Protein AF-A0A447S2R3-F1 (afdb_monomer)

Mean predicted aligned error: 10.61 Å

Nearest PDB structures (foldseek):
  3ezw-assembly1_E  TM=9.012E-01  e=3.243E-14  Escherichia coli K-12
  6ude-assembly1_A  TM=8.646E-01  e=3.436E-14  Elizabethkingia anophelis NUHP1
  6ude-assembly1_D  TM=8.811E-01  e=9.196E-14  Elizabethkingia anophelis NUHP1
  6ude-assembly1_C  TM=8.726E-01  e=7.730E-14  Elizabethkingia anophelis NUHP1
  3ezw-assembly2_C  TM=8.053E-01  e=5.461E-14  Escherichia coli K-12

InterPro domains:
  IPR018483 Carbohydrate kinase, FGGY, conserved site [PS00445] (52-72)
  IPR018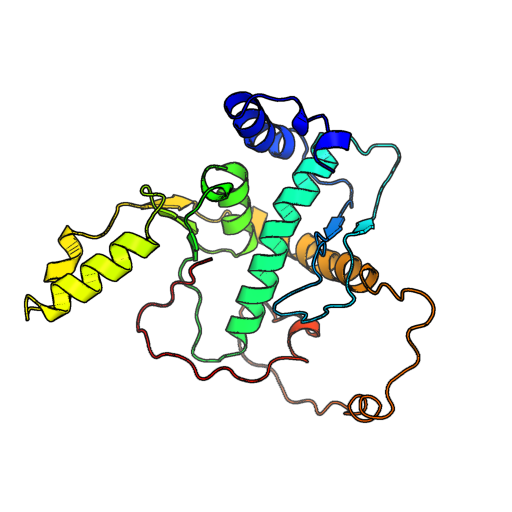485 Carbohydrate kinase FGGY, C-terminal [PF02782] (22-139)
  IPR043129 ATPase, nucleotide binding domain [SSF53067] (15-185)

Sequence (239 aa):
MADSTGLSELSAAELAHELNTLPASVDSTLGVYFVPALTGLGAPWWDDSARGVICGLSRGVKRAHLIRAALESITYQIADVVVAMRQHEEFTLTALMVDGGPTNNDWLMQYQADLLGCPVMRSDVPELSAIGAALLARKALHPGSTADLQAFLTEHSTFQPDMARHQRLQTRWQEWRHAVDRTLWKTGTRQPDRQTARRHAFTYHRRNPAHNDIAIPEYIRGNFRPVKACPLRGSFVRI

pLDDT: mean 80.1, std 22.39, range [26.2, 98.44]

Radius of gyration: 20.56 Å; Cα contacts (8 Å, |Δi|>4): 279; chains: 1; bounding box: 59×53×55 Å

Organism: Klebsiella pneumoniae (NCBI:txid573)

Foldseek 3Di:
DCVVLVLVVDDPVVNLVCLQVLLVVDPALQLWAWQCCCQHDDPPPPGRQFHIDIDNDDPPGDSSSVSNNVLVNVLLSVLLRLLLVVVPVPADAQEAEEAADVVSRPNSLLSSQQQNVHKYWYFPDRPVVVLVVVLVVCCVVDVDDVVVCVVSDTHTDIHHHDPVSNVVVVVVSVSNVVVRVVRNDDDPDDDDDPPPPPPPDDDDDDDDDDDPDDPSPPVSPPGDDDDPDDDDPDNYHYD

Solvent-accessible surface area (backbone atoms only — not comparable to full-atom values): 14470 Å² total; per-residue (Å²): 106,52,66,84,59,58,50,68,80,47,55,74,69,54,39,55,49,47,69,39,46,37,42,69,73,44,99,59,39,77,69,32,42,34,43,83,18,79,84,19,38,55,78,71,72,67,31,74,57,26,35,56,41,78,46,51,84,53,95,85,65,50,62,42,27,55,55,28,17,48,55,51,36,55,41,45,48,51,48,48,38,55,53,51,52,50,71,40,91,90,50,58,82,65,33,39,38,34,50,43,81,74,59,76,29,63,52,58,44,41,50,40,6,14,58,71,63,30,38,26,33,35,45,78,52,67,61,55,70,60,50,52,54,50,52,54,52,46,50,71,76,48,87,72,64,77,72,74,50,58,87,73,58,79,62,61,53,73,32,73,40,45,66,74,54,17,63,60,40,50,60,56,53,58,52,46,51,62,51,55,70,65,17,72,49,83,71,86,84,74,82,78,68,89,81,70,88,79,78,89,83,84,84,89,85,90,83,87,88,88,76,98,62,85,78,74,58,78,80,63,76,76,70,81,76,87,72,85,80,77,94,64,96,64,51,61,49,76,100

Structure (mmCIF, N/CA/C/O backbone):
data_AF-A0A447S2R3-F1
#
_entry.id   AF-A0A447S2R3-F1
#
loop_
_atom_site.group_PDB
_atom_site.id
_atom_site.type_symbol
_atom_site.label_atom_id
_atom_site.label_alt_id
_atom_site.label_comp_id
_atom_site.label_asym_id
_atom_site.label_entity_id
_atom_site.label_seq_id
_atom_site.pdbx_PDB_ins_code
_atom_site.Cartn_x
_atom_site.Cartn_y
_atom_site.Cartn_z
_atom_site.occupancy
_atom_site.B_iso_or_equiv
_atom_site.auth_seq_id
_atom_site.auth_comp_id
_atom_site.auth_asym_id
_atom_site.auth_atom_id
_atom_site.pdbx_PDB_model_num
ATOM 1 N N . MET A 1 1 ? -11.274 13.228 4.938 1.00 59.69 1 MET A N 1
ATOM 2 C CA . MET A 1 1 ? -10.418 12.457 5.872 1.00 59.69 1 MET A CA 1
ATOM 3 C C . MET A 1 1 ? -9.152 13.228 6.200 1.00 59.69 1 MET A C 1
ATOM 5 O O . MET A 1 1 ? -8.937 13.446 7.380 1.00 59.69 1 MET A O 1
ATOM 9 N N . ALA A 1 2 ? -8.382 13.684 5.201 1.00 67.25 2 ALA A N 1
ATOM 10 C CA . ALA A 1 2 ? -7.194 14.521 5.412 1.00 67.25 2 ALA A CA 1
ATOM 11 C C . ALA A 1 2 ? -7.470 15.728 6.336 1.00 67.25 2 ALA A C 1
ATOM 13 O O . ALA A 1 2 ? -6.802 15.865 7.362 1.00 67.25 2 ALA A O 1
ATOM 14 N N . ASP A 1 3 ? -8.534 16.488 6.061 1.00 73.00 3 ASP A N 1
ATOM 15 C CA . ASP A 1 3 ? -8.947 17.636 6.886 1.00 73.00 3 ASP A CA 1
ATOM 16 C C . ASP A 1 3 ? -9.304 17.229 8.320 1.00 73.00 3 ASP A C 1
ATOM 18 O O . ASP A 1 3 ? -8.845 17.817 9.290 1.00 73.00 3 ASP A O 1
ATOM 22 N N . SER A 1 4 ? -10.058 16.138 8.480 1.00 73.44 4 SER A N 1
ATOM 23 C CA . SER A 1 4 ? -10.462 15.614 9.794 1.00 73.44 4 SER A CA 1
ATOM 24 C C . SER A 1 4 ? -9.288 15.092 10.630 1.00 73.44 4 SER A C 1
ATOM 26 O O . SER A 1 4 ? -9.420 14.925 11.840 1.00 73.44 4 SER A O 1
ATOM 28 N N . THR A 1 5 ? -8.154 14.798 9.992 1.00 75.75 5 THR A N 1
ATOM 29 C CA . THR A 1 5 ? -6.908 14.397 10.657 1.00 75.75 5 THR A CA 1
ATOM 30 C C . THR A 1 5 ? -5.941 15.562 10.889 1.00 75.75 5 THR A C 1
ATOM 32 O O . THR A 1 5 ? -4.912 15.350 11.530 1.00 75.75 5 THR A O 1
ATOM 35 N N . GLY A 1 6 ? -6.257 16.765 10.391 1.00 79.31 6 GLY A N 1
ATOM 36 C CA . GLY A 1 6 ? -5.371 17.935 10.411 1.00 79.31 6 GLY A CA 1
ATOM 37 C C . GLY A 1 6 ? -4.194 17.842 9.435 1.00 79.31 6 GLY A C 1
ATOM 38 O O . GLY A 1 6 ? -3.268 18.636 9.515 1.00 79.31 6 GLY A O 1
ATOM 39 N N . LEU A 1 7 ? -4.202 16.860 8.525 1.00 80.75 7 LEU A N 1
ATOM 40 C CA . LEU A 1 7 ? -3.104 16.625 7.582 1.00 80.75 7 LEU A CA 1
ATOM 41 C C . LEU A 1 7 ? -3.109 17.608 6.405 1.00 80.75 7 LEU A C 1
ATOM 43 O O . LEU A 1 7 ? -2.076 17.813 5.780 1.00 80.75 7 LEU A O 1
ATOM 47 N N . SER A 1 8 ? -4.263 18.200 6.092 1.00 81.50 8 SER A N 1
ATOM 48 C CA . SER A 1 8 ? -4.441 19.140 4.976 1.00 81.50 8 SER A CA 1
ATOM 49 C C . SER A 1 8 ? -3.754 20.490 5.184 1.00 81.50 8 SER A C 1
ATOM 51 O O . SER A 1 8 ? -3.561 21.224 4.221 1.00 81.50 8 SER A O 1
ATOM 53 N N . GLU A 1 9 ? -3.418 20.829 6.428 1.00 85.44 9 GLU A N 1
ATOM 54 C CA . GLU A 1 9 ? -2.818 22.114 6.807 1.00 85.44 9 GLU A CA 1
ATOM 55 C C . GLU A 1 9 ? -1.284 22.051 6.882 1.00 85.44 9 GLU A C 1
ATOM 57 O O . GLU A 1 9 ? -0.629 23.075 7.059 1.00 85.44 9 GLU A O 1
ATOM 62 N N . LEU A 1 10 ? -0.709 20.853 6.749 1.00 87.75 10 LEU A N 1
ATOM 63 C CA . LEU A 1 10 ? 0.726 20.620 6.861 1.00 87.75 10 LEU A CA 1
ATOM 64 C C . LEU A 1 10 ? 1.454 20.971 5.564 1.00 87.75 10 LEU A C 1
ATOM 66 O O . LEU A 1 10 ? 0.946 20.750 4.460 1.00 87.75 10 LEU A O 1
ATOM 70 N N . SER A 1 11 ? 2.698 21.436 5.683 1.00 92.44 11 SER A N 1
ATOM 71 C CA . SER A 1 11 ? 3.597 21.480 4.531 1.00 92.44 11 SER A CA 1
ATOM 72 C C . SER A 1 11 ? 3.873 20.065 4.004 1.00 92.44 11 SER A C 1
ATOM 74 O O . SER A 1 11 ? 3.732 19.071 4.717 1.00 92.44 11 SER A O 1
ATOM 76 N N . ALA A 1 12 ? 4.324 19.948 2.752 1.00 87.25 12 ALA A N 1
ATOM 77 C CA . ALA A 1 12 ? 4.623 18.645 2.152 1.00 87.25 12 ALA A CA 1
ATOM 78 C C . ALA A 1 12 ? 5.660 17.834 2.960 1.00 87.25 12 ALA A C 1
ATOM 80 O O . ALA A 1 12 ? 5.532 16.616 3.078 1.00 87.25 12 ALA A O 1
ATOM 81 N N . ALA A 1 13 ? 6.658 18.505 3.545 1.00 89.50 13 ALA A N 1
ATOM 82 C CA . ALA A 1 13 ? 7.683 17.862 4.365 1.00 89.50 13 ALA A CA 1
ATOM 83 C C . ALA A 1 13 ? 7.118 17.346 5.699 1.00 89.50 13 ALA A C 1
ATOM 85 O O . ALA A 1 13 ? 7.395 16.213 6.092 1.00 89.50 13 ALA A O 1
ATOM 86 N N . GLU A 1 14 ? 6.288 18.145 6.371 1.00 91.75 14 GLU A N 1
ATOM 87 C CA . GLU A 1 14 ? 5.622 17.752 7.618 1.00 91.75 14 GLU A CA 1
ATOM 88 C C . GLU A 1 14 ? 4.620 16.621 7.383 1.00 91.75 14 GLU A C 1
ATOM 90 O O . GLU A 1 14 ? 4.591 15.655 8.142 1.00 91.75 14 GLU A O 1
ATOM 95 N N . LEU A 1 15 ? 3.849 16.695 6.296 1.00 90.25 15 LEU A N 1
ATOM 96 C CA . LEU A 1 15 ? 2.922 15.641 5.900 1.00 90.25 15 LEU A CA 1
ATOM 97 C C . LEU A 1 15 ? 3.663 14.324 5.647 1.00 90.25 15 LEU A C 1
ATOM 99 O O . LEU A 1 15 ? 3.258 13.282 6.159 1.00 90.25 15 LEU A O 1
ATOM 103 N N . ALA A 1 16 ? 4.763 14.364 4.891 1.00 89.69 16 ALA A N 1
ATOM 104 C CA . ALA A 1 16 ? 5.583 13.184 4.633 1.00 89.69 16 ALA A CA 1
ATOM 105 C C . ALA A 1 16 ? 6.158 12.595 5.930 1.00 89.69 16 ALA A C 1
ATOM 107 O O . ALA A 1 16 ? 6.161 11.374 6.103 1.00 89.69 16 ALA A O 1
ATOM 108 N N . HIS A 1 17 ? 6.601 13.448 6.857 1.00 92.69 17 HIS A N 1
ATOM 109 C CA . HIS A 1 17 ? 7.081 13.021 8.166 1.00 92.69 17 HIS A CA 1
ATOM 110 C C . HIS A 1 17 ? 5.973 12.341 8.986 1.00 92.69 17 HIS A C 1
ATOM 112 O O . HIS A 1 17 ? 6.145 11.199 9.412 1.00 92.69 17 HIS A O 1
ATOM 118 N N . GLU A 1 18 ? 4.818 12.988 9.156 1.00 92.62 18 GLU A N 1
ATOM 119 C CA . GLU A 1 18 ? 3.691 12.470 9.949 1.00 92.62 18 GLU A CA 1
ATOM 120 C C . GLU A 1 18 ? 3.127 11.164 9.359 1.00 92.62 18 GLU A C 1
ATOM 122 O O . GLU A 1 18 ? 2.808 10.232 10.103 1.00 92.62 18 GLU A O 1
ATOM 127 N N . LEU A 1 19 ? 3.060 11.036 8.027 1.00 92.94 19 LEU A N 1
ATOM 128 C CA . LEU A 1 19 ? 2.634 9.797 7.363 1.00 92.94 19 LEU A CA 1
ATOM 129 C C . LEU A 1 19 ? 3.615 8.632 7.559 1.00 92.94 19 LEU A C 1
ATOM 131 O O . LEU A 1 19 ? 3.194 7.482 7.444 1.00 92.94 19 LEU A O 1
ATOM 135 N N . ASN A 1 20 ? 4.890 8.892 7.850 1.00 93.62 20 ASN A N 1
ATOM 136 C CA . ASN A 1 20 ? 5.862 7.847 8.180 1.00 93.62 20 ASN A CA 1
ATOM 137 C C . ASN A 1 20 ? 5.850 7.508 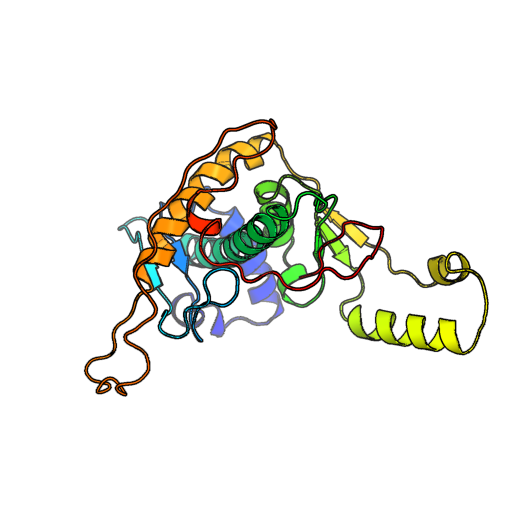9.680 1.00 93.62 20 ASN A C 1
ATOM 139 O O . ASN A 1 20 ? 5.971 6.340 10.052 1.00 93.62 20 ASN A O 1
ATOM 143 N N . THR A 1 21 ? 5.697 8.503 10.557 1.00 94.75 21 THR A N 1
ATOM 144 C CA . THR A 1 21 ? 5.901 8.323 12.004 1.00 94.75 21 THR A CA 1
ATOM 145 C C . THR A 1 21 ? 4.628 7.972 12.771 1.00 94.75 21 THR A C 1
ATOM 147 O O . THR A 1 21 ? 4.661 7.095 13.639 1.00 94.75 21 THR A O 1
ATOM 150 N N . LEU A 1 22 ? 3.479 8.579 12.456 1.00 94.12 22 LEU A N 1
ATOM 151 C CA . LEU A 1 22 ? 2.233 8.312 13.187 1.00 94.12 22 LEU A CA 1
ATOM 152 C C . LEU A 1 22 ? 1.751 6.865 13.081 1.00 94.12 22 LEU A C 1
ATOM 154 O O . LEU A 1 22 ? 1.334 6.325 14.109 1.00 94.12 22 LEU A O 1
ATOM 158 N N . PRO A 1 23 ? 1.802 6.198 11.916 1.00 94.38 23 PRO A N 1
ATOM 159 C CA . PRO A 1 23 ? 1.395 4.799 11.829 1.00 94.38 23 PRO A CA 1
ATOM 160 C C . PRO A 1 23 ? 2.262 3.878 12.692 1.00 94.38 23 PRO A C 1
ATOM 162 O O . PRO A 1 23 ? 1.759 2.898 13.246 1.00 94.38 23 PRO A O 1
ATOM 165 N N . ALA A 1 24 ? 3.548 4.214 12.837 1.00 94.19 24 ALA A N 1
ATOM 166 C CA . ALA A 1 24 ? 4.490 3.504 13.696 1.00 94.19 24 ALA A CA 1
ATOM 167 C C . ALA A 1 24 ? 4.291 3.806 15.191 1.00 94.19 24 ALA A C 1
ATOM 169 O O . ALA A 1 24 ? 4.674 2.995 16.026 1.00 94.19 24 ALA A O 1
ATOM 170 N N . SER A 1 25 ? 3.672 4.941 15.539 1.00 95.94 25 SER A N 1
ATOM 171 C CA . SER A 1 25 ? 3.449 5.358 16.935 1.00 95.94 25 SER A CA 1
ATOM 172 C C . SER A 1 25 ? 2.370 4.557 17.682 1.00 95.94 25 SER A C 1
ATOM 174 O O . SER A 1 25 ? 2.189 4.736 18.886 1.00 95.94 25 SER A O 1
ATOM 176 N N . VAL A 1 26 ? 1.627 3.698 16.978 1.00 95.62 26 VAL A N 1
ATOM 177 C CA . VAL A 1 26 ? 0.581 2.826 17.535 1.00 95.62 26 VAL A CA 1
ATOM 178 C C . VAL A 1 26 ? 0.798 1.382 17.083 1.00 95.62 26 VAL A C 1
ATOM 180 O O . VAL A 1 26 ? 1.218 1.157 15.955 1.00 95.62 26 VAL A O 1
ATOM 183 N N . ASP A 1 27 ? 0.457 0.389 17.909 1.00 91.50 27 ASP A N 1
ATOM 184 C CA . ASP A 1 27 ? 0.694 -1.037 17.589 1.00 91.50 27 ASP A CA 1
ATOM 185 C C . ASP A 1 27 ? -0.350 -1.652 16.630 1.00 91.50 27 ASP A C 1
ATOM 187 O O . ASP A 1 27 ? -0.138 -2.692 15.989 1.00 91.50 27 ASP A O 1
ATOM 191 N N . SER A 1 28 ? -1.527 -1.033 16.537 1.00 93.38 28 SER A N 1
ATOM 192 C CA . SER A 1 28 ? -2.643 -1.491 15.703 1.00 93.38 28 SER A CA 1
ATOM 193 C C . SER A 1 28 ? -3.574 -0.335 15.345 1.00 93.38 28 SER A C 1
ATOM 195 O O . SER A 1 28 ? -3.390 0.780 15.822 1.00 93.38 28 SER A O 1
ATOM 197 N N . THR A 1 29 ? -4.599 -0.599 14.536 1.00 95.69 29 THR A N 1
ATOM 198 C CA . THR A 1 29 ? -5.694 0.342 14.252 1.00 95.69 29 THR A CA 1
ATOM 199 C C . THR A 1 29 ? -6.833 0.273 15.278 1.00 95.69 29 THR A C 1
ATOM 201 O O . THR A 1 29 ? -7.837 0.959 15.110 1.00 95.69 29 THR A O 1
ATOM 204 N N . LEU A 1 30 ? -6.711 -0.548 16.333 1.00 95.25 30 LEU A N 1
ATOM 205 C CA . LEU A 1 30 ? -7.788 -0.870 17.286 1.00 95.25 30 LEU A CA 1
ATOM 206 C C . LEU A 1 30 ? -9.059 -1.425 16.615 1.00 95.25 30 LEU A C 1
ATOM 208 O O . LEU A 1 30 ? -10.173 -1.142 17.051 1.00 95.25 30 LEU A O 1
ATOM 212 N N . GLY A 1 31 ? -8.888 -2.202 15.542 1.00 94.25 31 GLY A N 1
ATOM 213 C CA . GLY A 1 31 ? -9.995 -2.775 14.771 1.00 94.25 31 GLY A CA 1
ATOM 214 C C . GLY A 1 31 ? -10.654 -1.789 13.804 1.00 94.25 31 GLY A C 1
ATOM 215 O O . GLY A 1 31 ? -11.671 -2.122 13.196 1.00 94.25 31 GLY A O 1
ATOM 216 N N . VAL A 1 32 ? -10.090 -0.585 13.644 1.00 97.44 32 VAL A N 1
ATOM 217 C CA . VAL A 1 32 ? -10.545 0.362 12.628 1.00 97.44 32 VAL A CA 1
ATOM 218 C C . VAL A 1 32 ? -10.057 -0.079 11.257 1.00 97.44 32 VAL A C 1
ATOM 220 O O . VAL A 1 32 ? -8.864 -0.305 11.053 1.00 97.44 32 VAL A O 1
ATOM 223 N N . TYR A 1 33 ? -10.982 -0.110 10.306 1.00 97.81 33 TYR A N 1
ATOM 224 C CA . TYR A 1 33 ? -10.695 -0.294 8.891 1.00 97.81 33 TYR A CA 1
ATOM 225 C C . TYR A 1 33 ? -11.243 0.897 8.110 1.00 97.81 33 TYR A C 1
ATOM 227 O O . TYR A 1 33 ? -12.348 1.371 8.384 1.00 97.81 33 TYR A O 1
ATOM 235 N N . PHE A 1 34 ? -10.469 1.373 7.138 1.00 97.44 34 PHE A N 1
ATOM 236 C CA . PHE A 1 34 ? -10.912 2.371 6.172 1.00 97.44 34 PHE A CA 1
ATOM 237 C C . PHE A 1 34 ? -10.881 1.765 4.776 1.00 97.44 34 PHE A C 1
ATOM 239 O O . PHE A 1 34 ? -9.806 1.462 4.282 1.00 97.44 34 PHE A O 1
ATOM 246 N N . VAL A 1 35 ? -12.035 1.616 4.132 1.00 97.25 35 VAL A N 1
ATOM 247 C CA . VAL A 1 35 ? -12.116 1.205 2.730 1.00 97.25 35 VAL A CA 1
ATOM 248 C C . VAL A 1 35 ? -12.246 2.453 1.856 1.00 97.25 35 VAL A C 1
ATOM 250 O O . VAL A 1 35 ? -13.293 3.102 1.907 1.00 97.25 35 VAL A O 1
ATOM 253 N N . PRO A 1 36 ? -11.227 2.826 1.058 1.00 95.00 36 PRO A N 1
ATOM 254 C CA . PRO A 1 36 ? -11.196 4.088 0.320 1.00 95.00 36 PRO A CA 1
ATOM 255 C C . PRO A 1 36 ? -11.913 4.003 -1.038 1.00 95.00 36 PRO A C 1
ATOM 257 O O . PRO A 1 36 ? -11.398 4.474 -2.048 1.00 95.00 36 PRO A O 1
ATOM 260 N N . ALA A 1 37 ? -13.123 3.439 -1.079 1.00 93.38 37 ALA A N 1
ATOM 261 C CA . ALA A 1 37 ? -13.940 3.316 -2.293 1.00 93.38 37 ALA A CA 1
ATOM 262 C C . ALA A 1 37 ? -14.568 4.662 -2.727 1.00 93.38 37 ALA A C 1
ATOM 264 O O . ALA A 1 37 ? -15.781 4.786 -2.892 1.00 93.38 37 ALA A O 1
ATOM 265 N N . LEU A 1 38 ? -13.756 5.717 -2.856 1.00 90.69 38 LEU A N 1
ATOM 266 C CA . LEU A 1 38 ? -14.206 7.084 -3.163 1.00 90.69 38 LEU A CA 1
ATOM 267 C C . LEU A 1 38 ? -14.790 7.203 -4.578 1.00 90.69 38 LEU A C 1
ATOM 269 O O . LEU A 1 38 ? -15.668 8.029 -4.817 1.00 90.69 38 LEU A O 1
ATOM 273 N N . THR A 1 39 ? -14.335 6.346 -5.489 1.00 89.81 39 THR A N 1
ATOM 274 C CA . THR A 1 39 ? -14.796 6.235 -6.880 1.00 89.81 39 THR A CA 1
ATOM 275 C C . THR A 1 39 ? -15.331 4.833 -7.199 1.00 89.81 39 THR A C 1
ATOM 277 O O . THR A 1 39 ? -15.383 4.444 -8.363 1.00 89.81 39 THR A O 1
ATOM 280 N N . GLY A 1 40 ? -15.734 4.074 -6.173 1.00 90.50 40 GLY A N 1
ATOM 281 C CA . GLY A 1 40 ? -15.994 2.635 -6.271 1.00 90.50 40 GLY A CA 1
ATOM 282 C C . GLY A 1 40 ? -14.752 1.791 -5.975 1.00 90.50 40 GLY A C 1
ATOM 283 O O . GLY A 1 40 ? -13.681 2.319 -5.670 1.00 90.50 40 GLY A O 1
ATOM 284 N N . LEU A 1 41 ? -14.905 0.470 -6.041 1.00 91.38 41 LEU A N 1
ATOM 285 C CA . LEU A 1 41 ? -13.827 -0.505 -5.892 1.00 91.38 41 LEU A CA 1
ATOM 286 C C . LEU A 1 41 ? -13.461 -1.107 -7.249 1.00 91.38 41 LEU A C 1
ATOM 288 O O . LEU A 1 41 ? -14.308 -1.653 -7.958 1.00 91.38 41 LEU A O 1
ATOM 292 N N . GLY A 1 42 ? -12.175 -1.031 -7.588 1.00 89.06 42 GLY A N 1
ATOM 293 C CA . GLY A 1 42 ? -11.602 -1.693 -8.758 1.00 89.06 42 GLY A CA 1
ATOM 294 C C . GLY A 1 42 ? -11.358 -3.185 -8.524 1.00 89.06 42 GLY A C 1
ATOM 295 O O . GLY A 1 42 ? -12.056 -3.839 -7.749 1.00 89.06 42 GLY A O 1
ATOM 296 N N . ALA A 1 43 ? -10.349 -3.735 -9.199 1.00 87.62 43 ALA A N 1
ATOM 297 C CA . ALA A 1 43 ? -9.951 -5.124 -9.006 1.00 87.62 43 ALA A CA 1
ATOM 298 C C . ALA A 1 43 ? -9.600 -5.426 -7.530 1.00 87.62 43 ALA A C 1
ATOM 300 O O . ALA A 1 43 ? -9.036 -4.567 -6.853 1.00 87.62 43 ALA A O 1
ATOM 301 N N . PRO A 1 44 ? -9.879 -6.644 -7.036 1.00 90.56 44 PRO A N 1
ATOM 302 C CA . PRO A 1 44 ? -10.644 -7.719 -7.684 1.00 90.56 44 PRO A CA 1
ATOM 303 C C . PRO A 1 44 ? -12.175 -7.592 -7.524 1.00 90.56 44 PRO A C 1
ATOM 305 O O . PRO A 1 44 ? -12.910 -8.453 -8.004 1.00 90.56 44 PRO A O 1
ATOM 308 N N . TRP A 1 45 ? -12.655 -6.553 -6.839 1.00 87.19 45 TRP A N 1
ATOM 309 C CA . TRP A 1 45 ? -14.038 -6.413 -6.375 1.00 87.19 45 TRP A CA 1
ATOM 310 C C . TRP A 1 45 ? -15.021 -5.953 -7.461 1.00 87.19 45 TRP A C 1
ATOM 312 O O . TRP A 1 45 ? -16.129 -6.478 -7.525 1.00 87.19 45 TRP A O 1
ATOM 322 N N . TRP A 1 46 ? -14.600 -5.030 -8.333 1.00 88.31 46 TRP A N 1
ATOM 323 C CA . TRP A 1 46 ? -15.375 -4.491 -9.463 1.00 88.31 46 TRP A CA 1
ATOM 324 C C . TRP A 1 46 ? -16.778 -3.995 -9.082 1.00 88.31 46 TRP A C 1
ATOM 326 O O . TRP A 1 46 ? -17.772 -4.367 -9.707 1.00 88.31 46 TRP A O 1
ATOM 336 N N . ASP A 1 47 ? -16.847 -3.139 -8.065 1.00 87.94 47 ASP A N 1
ATOM 337 C CA . ASP A 1 47 ? -18.092 -2.569 -7.551 1.00 87.94 47 ASP A CA 1
ATOM 338 C C . ASP A 1 47 ? -18.068 -1.038 -7.657 1.00 87.94 47 ASP A C 1
ATOM 340 O O . ASP A 1 47 ? -17.474 -0.337 -6.836 1.00 87.94 47 ASP A O 1
ATOM 344 N N . ASP A 1 48 ? -18.734 -0.502 -8.676 1.00 89.62 48 ASP A N 1
ATOM 345 C CA . ASP A 1 48 ? -18.887 0.939 -8.906 1.00 89.62 48 ASP A CA 1
ATOM 346 C C . ASP A 1 48 ? -19.877 1.607 -7.930 1.00 89.62 48 ASP A C 1
ATOM 348 O O . ASP A 1 48 ? -19.888 2.835 -7.756 1.00 89.62 48 ASP A O 1
ATOM 352 N N . SER A 1 49 ? -20.702 0.806 -7.256 1.00 89.62 49 SER A N 1
ATOM 353 C CA . SER A 1 49 ? -21.655 1.249 -6.241 1.00 89.62 49 SER A CA 1
ATOM 354 C C . SER A 1 49 ? -21.026 1.360 -4.852 1.00 89.62 49 SER A C 1
ATOM 356 O O . SER A 1 49 ? -21.556 2.089 -4.010 1.00 89.62 49 SER A O 1
ATOM 358 N N . ALA A 1 50 ? -19.871 0.723 -4.631 1.00 91.50 50 ALA A N 1
ATOM 359 C CA . ALA A 1 50 ? -19.130 0.805 -3.381 1.00 91.50 50 ALA A CA 1
ATOM 360 C C . ALA A 1 50 ? -18.793 2.260 -3.023 1.00 91.50 50 ALA A C 1
ATOM 362 O O . ALA A 1 50 ? -18.456 3.080 -3.885 1.00 91.50 50 ALA A O 1
ATOM 363 N N . ARG A 1 51 ? -18.897 2.604 -1.739 1.00 94.25 51 ARG A N 1
ATOM 364 C CA . ARG A 1 51 ? -18.534 3.933 -1.224 1.00 94.25 51 ARG A CA 1
ATOM 365 C C . ARG A 1 51 ? -17.530 3.837 -0.093 1.00 94.25 51 ARG A C 1
ATOM 367 O O . ARG A 1 51 ? -17.441 2.820 0.590 1.00 94.25 51 ARG A O 1
ATOM 374 N N . GLY A 1 52 ? -16.763 4.913 0.084 1.00 94.06 52 GLY A N 1
ATOM 375 C CA . GLY A 1 52 ? -15.757 4.999 1.133 1.00 94.06 52 GLY A CA 1
ATOM 376 C C . GLY A 1 52 ? -16.371 4.819 2.522 1.00 94.06 52 GLY A C 1
ATOM 377 O O . GLY A 1 52 ? -17.314 5.528 2.871 1.00 94.06 52 GLY A O 1
ATOM 378 N N . VAL A 1 53 ? -15.834 3.892 3.317 1.00 95.06 53 VAL A N 1
ATOM 379 C CA . VAL A 1 53 ? -16.352 3.555 4.653 1.00 95.06 53 VAL A CA 1
ATOM 380 C C . VAL A 1 53 ? -15.213 3.486 5.656 1.00 95.06 53 VAL A C 1
ATOM 382 O O . VAL A 1 53 ? -14.213 2.817 5.419 1.00 95.06 53 VAL A O 1
ATOM 385 N N . ILE A 1 54 ? -15.395 4.127 6.809 1.00 95.88 54 ILE A N 1
ATOM 386 C CA . ILE A 1 54 ? -14.599 3.871 8.012 1.00 95.88 54 ILE A CA 1
ATOM 387 C C . ILE A 1 54 ? -15.487 3.095 8.985 1.00 95.88 54 ILE A C 1
ATOM 389 O O . ILE A 1 54 ? -16.578 3.554 9.324 1.00 95.88 54 ILE A O 1
ATOM 393 N N . CYS A 1 55 ? -15.034 1.934 9.451 1.00 95.38 55 CYS A N 1
ATOM 394 C CA . CYS A 1 55 ? -15.760 1.115 10.422 1.00 95.38 55 CYS A CA 1
ATOM 395 C C . CYS A 1 55 ? -14.852 0.654 11.568 1.00 95.38 55 CYS A C 1
ATOM 397 O O . CYS A 1 55 ? -13.632 0.732 11.466 1.00 95.38 55 CYS A O 1
ATOM 399 N N . GLY A 1 56 ? -15.454 0.177 12.664 1.00 94.81 56 GLY A N 1
ATOM 400 C CA . GLY A 1 56 ? -14.712 -0.307 13.838 1.00 94.81 56 GLY A CA 1
ATOM 401 C C . GLY A 1 56 ? -14.260 0.790 14.808 1.00 94.81 56 GLY A C 1
ATOM 402 O O . GLY A 1 56 ? -13.380 0.563 15.631 1.00 94.81 56 GLY A O 1
ATOM 403 N N . LEU A 1 57 ? -14.845 1.990 14.727 1.00 96.00 57 LEU A N 1
ATOM 404 C CA . LEU A 1 57 ? -14.515 3.089 15.635 1.00 96.00 57 LEU A CA 1
ATOM 405 C C . LEU A 1 57 ? -14.895 2.751 17.084 1.00 96.00 57 LEU A C 1
ATOM 407 O O . LEU A 1 57 ? -16.007 2.309 17.368 1.00 96.00 57 LEU A O 1
ATOM 411 N N . SER A 1 58 ? -13.974 3.025 18.006 1.00 94.75 58 SER A N 1
ATOM 412 C CA . SER A 1 58 ? -14.174 2.918 19.452 1.00 94.75 58 SER A CA 1
ATOM 413 C C . SER A 1 58 ? -13.620 4.160 20.158 1.00 94.75 58 SER A C 1
ATOM 415 O O . SER A 1 58 ? -12.868 4.938 19.572 1.00 94.75 58 SER A O 1
ATOM 417 N N . ARG A 1 59 ? -13.965 4.358 21.438 1.00 94.81 59 ARG A N 1
ATOM 418 C CA . ARG A 1 59 ? -13.580 5.560 22.209 1.00 94.81 59 ARG A CA 1
ATOM 419 C C . ARG A 1 59 ? -12.062 5.800 22.282 1.00 94.81 59 ARG A C 1
ATOM 421 O O . ARG A 1 59 ? -11.641 6.932 22.478 1.00 94.81 59 ARG A O 1
ATOM 428 N N . GLY A 1 60 ? -11.247 4.750 22.152 1.00 94.62 60 GLY A N 1
ATOM 429 C CA . GLY A 1 60 ? -9.783 4.843 22.201 1.00 94.62 60 GLY A CA 1
ATOM 430 C C . GLY A 1 60 ? -9.123 5.269 20.886 1.00 94.62 60 GLY A C 1
ATOM 431 O O . GLY A 1 60 ? -7.915 5.511 20.867 1.00 94.62 60 GLY A O 1
ATOM 432 N N . VAL A 1 61 ? -9.886 5.355 19.793 1.00 95.94 61 VAL A N 1
ATOM 433 C CA . VAL A 1 61 ? -9.367 5.705 18.468 1.00 95.94 61 VAL A CA 1
ATOM 434 C C . VAL A 1 61 ? -8.893 7.160 18.455 1.00 95.94 61 VAL A C 1
ATOM 436 O O . VAL A 1 61 ? -9.527 8.064 18.988 1.00 95.94 61 VAL A O 1
ATOM 439 N N . LYS A 1 62 ? -7.743 7.376 17.817 1.00 94.31 62 LYS A N 1
ATOM 440 C CA . LYS A 1 62 ? -7.031 8.661 17.702 1.00 94.31 62 LYS A CA 1
ATOM 441 C C . LYS A 1 62 ? -6.624 8.877 16.249 1.00 94.31 62 LYS A C 1
ATOM 443 O O . LYS A 1 62 ? -6.634 7.920 15.476 1.00 94.31 62 LYS A O 1
ATOM 448 N N . ARG A 1 63 ? -6.155 10.085 15.909 1.00 93.56 63 ARG A N 1
ATOM 449 C CA . ARG A 1 63 ? -5.675 10.425 14.555 1.00 93.56 63 ARG A CA 1
ATOM 450 C C . ARG A 1 63 ? -4.696 9.390 13.980 1.00 93.56 63 ARG A C 1
ATOM 452 O O . ARG A 1 63 ? -4.866 8.967 12.845 1.00 93.56 63 ARG A O 1
ATOM 459 N N . ALA A 1 64 ? -3.750 8.907 14.792 1.00 95.50 64 ALA A N 1
ATOM 460 C CA . ALA A 1 64 ? -2.746 7.927 14.372 1.00 95.50 64 ALA A CA 1
ATOM 461 C C . ALA A 1 64 ? -3.371 6.605 13.891 1.00 95.50 64 ALA A C 1
ATOM 463 O O . ALA A 1 64 ? -2.947 6.056 12.880 1.00 95.50 64 ALA A O 1
ATOM 464 N N . HIS A 1 65 ? -4.433 6.137 14.553 1.00 96.75 65 HIS A N 1
ATOM 465 C CA . HIS A 1 65 ? -5.151 4.921 14.167 1.00 96.75 65 HIS A CA 1
ATOM 466 C C . HIS A 1 65 ? -5.869 5.082 12.821 1.00 96.75 65 HIS A C 1
ATOM 468 O O . HIS A 1 65 ? -5.880 4.150 12.024 1.00 96.75 65 HIS A O 1
ATOM 474 N N . LEU A 1 66 ? -6.438 6.264 12.551 1.00 95.88 66 LEU A N 1
ATOM 475 C CA . LEU A 1 66 ? -7.112 6.561 11.282 1.00 95.88 66 LEU A CA 1
ATOM 476 C C . LEU A 1 66 ? -6.117 6.643 10.122 1.00 95.88 66 LEU A C 1
ATOM 478 O O . LEU A 1 66 ? -6.366 6.079 9.060 1.00 95.88 66 LEU A O 1
ATOM 482 N N . ILE A 1 67 ? -4.983 7.312 10.339 1.00 95.31 67 ILE A N 1
ATOM 483 C CA . ILE A 1 67 ? -3.910 7.431 9.344 1.00 95.31 67 ILE A CA 1
ATOM 484 C C . ILE A 1 67 ? -3.314 6.054 9.054 1.00 95.31 67 ILE A C 1
ATOM 486 O O . ILE A 1 67 ? -3.182 5.671 7.893 1.00 95.31 67 ILE A O 1
ATOM 490 N N . ARG A 1 68 ? -3.040 5.269 10.102 1.00 97.06 68 ARG A N 1
ATOM 491 C CA . ARG A 1 68 ? -2.600 3.884 9.957 1.00 97.06 68 ARG A CA 1
ATOM 492 C C . ARG A 1 68 ? -3.615 3.054 9.176 1.00 97.06 68 ARG A C 1
ATOM 494 O O . ARG A 1 68 ? -3.224 2.411 8.215 1.00 97.06 68 ARG A O 1
ATOM 501 N N . ALA A 1 69 ? -4.902 3.106 9.527 1.00 97.50 69 ALA A N 1
ATOM 502 C CA . ALA A 1 69 ? -5.948 2.371 8.812 1.00 97.50 69 ALA A CA 1
ATOM 503 C C . ALA A 1 69 ? -6.019 2.758 7.327 1.00 97.50 69 ALA A C 1
ATOM 505 O O . ALA A 1 69 ? -6.248 1.894 6.484 1.00 97.50 69 ALA A O 1
ATOM 506 N N . ALA A 1 70 ? -5.775 4.028 6.994 1.00 96.12 70 ALA A N 1
ATOM 507 C CA . ALA A 1 70 ? -5.708 4.466 5.608 1.00 96.12 70 ALA A CA 1
ATOM 508 C C . ALA A 1 70 ? -4.507 3.897 4.851 1.00 96.12 70 ALA A C 1
ATOM 510 O O . ALA A 1 70 ? -4.678 3.423 3.731 1.00 96.12 70 ALA A O 1
ATOM 511 N N . LEU A 1 71 ? -3.320 3.867 5.450 1.00 97.19 71 LEU A N 1
ATOM 512 C CA . LEU A 1 71 ? -2.153 3.262 4.805 1.00 97.19 71 LEU A CA 1
ATOM 513 C C . LEU A 1 71 ? -2.265 1.732 4.725 1.00 97.19 71 LEU A C 1
ATOM 515 O O . LEU A 1 71 ? -1.990 1.160 3.674 1.00 97.19 71 LEU A O 1
ATOM 519 N N . GLU A 1 72 ? -2.748 1.069 5.782 1.00 97.75 72 GLU A N 1
ATOM 520 C CA . GLU A 1 72 ? -3.010 -0.377 5.762 1.00 97.75 72 GLU A CA 1
ATOM 521 C C . GLU A 1 72 ? -4.006 -0.736 4.642 1.00 97.75 72 GLU A C 1
ATOM 523 O O . GLU A 1 72 ? -3.799 -1.720 3.935 1.00 97.75 72 GLU A O 1
ATOM 528 N N . SER A 1 73 ? -5.020 0.105 4.387 1.00 97.44 73 SER A N 1
ATOM 529 C CA . SER A 1 73 ? -5.990 -0.103 3.300 1.00 97.44 73 SER A CA 1
ATOM 530 C C . SER A 1 73 ? -5.375 -0.154 1.901 1.00 97.44 73 SER A C 1
ATOM 532 O O . SER A 1 73 ? -5.870 -0.880 1.037 1.00 97.44 73 SER A O 1
ATOM 534 N N . ILE A 1 74 ? -4.291 0.592 1.665 1.00 96.94 74 ILE A N 1
ATOM 535 C CA . ILE A 1 74 ? -3.545 0.535 0.402 1.00 96.94 74 ILE A CA 1
ATOM 536 C C . ILE A 1 74 ? -2.936 -0.860 0.272 1.00 96.94 74 ILE A C 1
ATOM 538 O O . ILE A 1 74 ? -3.113 -1.529 -0.746 1.00 96.94 74 ILE A O 1
ATOM 542 N N . THR A 1 75 ? -2.304 -1.338 1.347 1.00 97.75 75 THR A N 1
ATOM 543 C CA . THR A 1 75 ? -1.636 -2.641 1.343 1.00 97.75 75 THR A CA 1
ATOM 544 C C . THR A 1 75 ? -2.596 -3.818 1.215 1.00 97.75 75 THR A C 1
ATOM 546 O O . THR A 1 75 ? -2.291 -4.778 0.505 1.00 97.75 75 THR A O 1
ATOM 549 N N . TYR A 1 76 ? -3.779 -3.727 1.830 1.00 97.88 76 TYR A N 1
ATOM 550 C CA . TYR A 1 76 ? -4.822 -4.744 1.716 1.00 97.88 76 TYR A CA 1
ATOM 551 C C . TYR A 1 76 ? -5.391 -4.829 0.298 1.00 97.88 76 TYR A C 1
ATOM 553 O O . TYR A 1 76 ? -5.543 -5.930 -0.222 1.00 97.88 76 TYR A O 1
ATOM 561 N N . GLN A 1 77 ? -5.638 -3.694 -0.364 1.00 96.25 77 GLN A N 1
ATOM 562 C CA . GLN A 1 77 ? -6.101 -3.692 -1.758 1.00 96.25 77 GLN A CA 1
ATOM 563 C C . GLN A 1 77 ? -5.053 -4.284 -2.708 1.00 96.25 77 GLN A C 1
ATOM 565 O O . GLN A 1 77 ? -5.393 -5.062 -3.598 1.00 96.25 77 GLN A O 1
ATOM 570 N N . ILE A 1 78 ? -3.772 -3.976 -2.488 1.00 96.56 78 ILE A N 1
ATOM 571 C CA . ILE A 1 78 ? -2.668 -4.590 -3.232 1.00 96.56 78 ILE A CA 1
ATOM 572 C C . ILE A 1 78 ? -2.640 -6.108 -3.009 1.00 96.56 78 ILE A C 1
ATOM 574 O O . ILE A 1 78 ? -2.548 -6.870 -3.972 1.00 96.56 78 ILE A O 1
ATOM 578 N N . ALA A 1 79 ? -2.766 -6.563 -1.760 1.00 96.19 79 ALA A N 1
ATOM 579 C CA . ALA A 1 79 ? -2.807 -7.986 -1.434 1.00 96.19 79 ALA A CA 1
ATOM 580 C C . ALA A 1 79 ? -4.008 -8.700 -2.080 1.00 96.19 79 ALA A C 1
ATOM 582 O O . ALA A 1 79 ? -3.832 -9.782 -2.644 1.00 96.19 79 ALA A O 1
ATOM 583 N N . ASP A 1 80 ? -5.193 -8.081 -2.086 1.00 95.19 80 ASP A N 1
ATOM 584 C CA . ASP A 1 80 ? -6.383 -8.609 -2.766 1.00 95.19 80 ASP A CA 1
ATOM 585 C C . ASP A 1 80 ? -6.117 -8.837 -4.268 1.00 95.19 80 ASP A C 1
ATOM 587 O O . ASP A 1 80 ? -6.463 -9.893 -4.809 1.00 95.19 80 ASP A O 1
ATOM 591 N N . VAL A 1 81 ? -5.453 -7.891 -4.944 1.00 94.88 81 VAL A N 1
ATOM 592 C CA . VAL A 1 81 ? -5.076 -8.025 -6.364 1.00 94.88 81 VAL A CA 1
ATOM 593 C C . VAL A 1 81 ? -4.039 -9.129 -6.562 1.00 94.88 81 VAL A C 1
ATOM 595 O O . VAL A 1 81 ? -4.225 -9.992 -7.420 1.00 94.88 81 VAL A O 1
ATOM 598 N N . VAL A 1 82 ? -2.974 -9.151 -5.757 1.00 93.69 82 VAL A N 1
ATOM 599 C CA . VAL A 1 82 ? -1.925 -10.181 -5.848 1.00 93.69 82 VAL A CA 1
ATOM 600 C C . VAL A 1 82 ? -2.516 -11.578 -5.682 1.00 93.69 82 VAL A C 1
ATOM 602 O O . VAL A 1 82 ? -2.160 -12.504 -6.412 1.00 93.69 82 VAL A O 1
ATOM 605 N N . VAL A 1 83 ? -3.435 -11.754 -4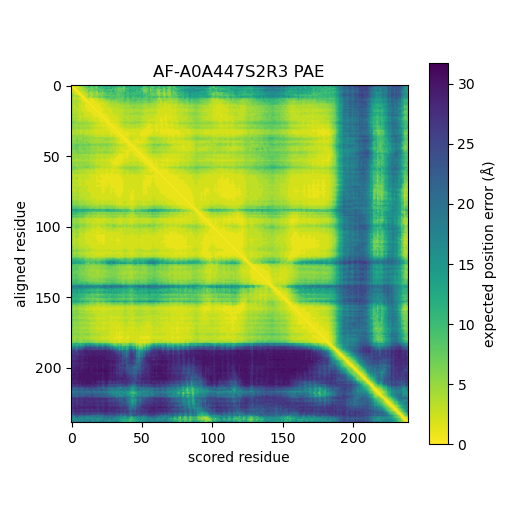.739 1.00 90.88 83 VAL A N 1
ATOM 606 C CA . VAL A 1 83 ? -4.053 -13.058 -4.504 1.00 90.88 83 VAL A CA 1
ATOM 607 C C . VAL A 1 83 ? -5.031 -13.445 -5.603 1.00 90.88 83 VAL A C 1
ATOM 609 O O . VAL A 1 83 ? -5.126 -14.629 -5.928 1.00 90.88 83 VAL A O 1
ATOM 612 N N . ALA A 1 84 ? -5.690 -12.481 -6.244 1.00 90.62 84 ALA A N 1
ATOM 613 C CA . ALA A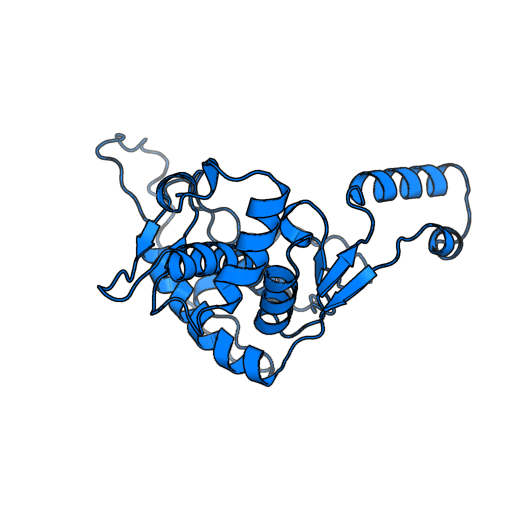 1 84 ? -6.428 -12.755 -7.470 1.00 90.62 84 ALA A CA 1
ATOM 614 C C . ALA A 1 84 ? -5.492 -13.236 -8.594 1.00 90.62 84 ALA A C 1
ATOM 616 O O . ALA A 1 84 ? -5.802 -14.214 -9.268 1.00 90.62 84 ALA A O 1
ATOM 617 N N . MET A 1 85 ? -4.311 -12.628 -8.747 1.00 91.19 85 MET A N 1
ATOM 618 C CA . MET A 1 85 ? -3.313 -13.054 -9.740 1.00 91.19 85 MET A CA 1
ATOM 619 C C . MET A 1 85 ? -2.779 -14.469 -9.471 1.00 91.19 85 MET A C 1
ATOM 621 O O . MET A 1 85 ? -2.620 -15.245 -10.410 1.00 91.19 85 MET A O 1
ATOM 625 N N . ARG A 1 86 ? -2.579 -14.842 -8.198 1.00 88.69 86 ARG A N 1
ATOM 626 C CA . ARG A 1 86 ? -2.157 -16.196 -7.771 1.00 88.69 86 ARG A CA 1
ATOM 627 C C . ARG A 1 86 ? -3.161 -17.308 -8.090 1.00 88.69 86 ARG A C 1
ATOM 629 O O . ARG A 1 86 ? -2.830 -18.475 -7.926 1.00 88.69 86 ARG A O 1
ATOM 636 N N . GLN A 1 87 ? -4.368 -16.988 -8.554 1.00 85.88 87 GLN A N 1
ATOM 637 C CA . GLN A 1 87 ? -5.300 -18.002 -9.065 1.00 85.88 87 GLN A CA 1
ATOM 638 C C . GLN A 1 87 ? -4.852 -18.598 -10.403 1.00 85.88 87 GLN A C 1
ATOM 640 O O . GLN A 1 87 ? -5.347 -19.652 -10.797 1.00 85.88 87 GLN A O 1
ATOM 645 N N . HIS A 1 88 ? -3.928 -17.940 -11.104 1.00 87.19 88 HIS A N 1
ATOM 646 C CA . HIS A 1 88 ? -3.282 -18.493 -12.284 1.00 87.19 88 HIS A CA 1
ATOM 647 C C . HIS A 1 88 ? -2.108 -19.381 -11.858 1.00 87.19 88 HIS A C 1
ATOM 649 O O . HIS A 1 88 ? -1.162 -18.891 -11.250 1.00 87.19 88 HIS A O 1
ATOM 655 N N . GLU A 1 89 ? -2.155 -20.672 -12.206 1.00 82.44 89 GLU A N 1
ATOM 656 C CA . GLU A 1 89 ? -1.177 -21.689 -11.768 1.00 82.44 89 GLU A CA 1
ATOM 657 C C . GLU A 1 89 ? 0.282 -21.353 -12.124 1.00 82.44 89 GLU A C 1
ATOM 659 O O . GLU A 1 89 ? 1.204 -21.765 -11.429 1.00 82.44 89 GLU A O 1
ATOM 664 N N . GLU A 1 90 ? 0.504 -20.577 -13.187 1.00 87.69 90 GLU A N 1
ATOM 665 C CA . GLU A 1 90 ? 1.841 -20.180 -13.645 1.00 87.69 90 GLU A CA 1
ATOM 666 C C . GLU A 1 90 ? 2.387 -18.924 -12.939 1.00 87.69 90 GLU A C 1
ATOM 668 O O . GLU A 1 90 ? 3.533 -18.529 -13.171 1.00 87.69 90 GLU A O 1
ATOM 673 N N . PHE A 1 91 ? 1.585 -18.259 -12.101 1.00 87.81 91 PHE A N 1
ATOM 674 C CA . PHE A 1 91 ? 1.974 -17.015 -11.448 1.00 87.81 91 PHE A CA 1
ATOM 675 C C . PHE A 1 91 ? 2.559 -17.253 -10.050 1.00 87.81 91 PHE A C 1
ATOM 677 O O . PHE A 1 91 ? 1.853 -17.598 -9.103 1.00 87.81 91 PHE A O 1
ATOM 684 N N . THR A 1 92 ? 3.842 -16.928 -9.896 1.00 88.25 92 THR A N 1
ATOM 685 C CA . THR A 1 92 ? 4.540 -16.910 -8.602 1.00 88.25 92 THR A CA 1
ATOM 686 C C . THR A 1 92 ? 5.070 -15.513 -8.335 1.00 88.25 92 THR A C 1
ATOM 688 O O . THR A 1 92 ? 5.968 -15.070 -9.034 1.00 88.25 92 THR A O 1
ATOM 691 N N . LEU A 1 93 ? 4.573 -14.813 -7.316 1.00 91.75 93 LEU A N 1
ATOM 692 C CA . LEU A 1 93 ? 5.108 -13.495 -6.958 1.00 91.75 93 LEU A CA 1
ATOM 693 C C . LEU A 1 93 ? 6.469 -13.646 -6.260 1.00 91.75 93 LEU A C 1
ATOM 695 O O . LEU A 1 93 ? 6.509 -14.080 -5.110 1.00 91.75 93 LEU A O 1
ATOM 699 N N . THR A 1 94 ? 7.564 -13.270 -6.928 1.00 93.25 94 THR A N 1
ATOM 700 C CA . THR A 1 94 ? 8.917 -13.326 -6.340 1.00 93.25 94 THR A CA 1
ATOM 701 C C . THR A 1 94 ? 9.295 -12.044 -5.610 1.00 93.25 94 THR A C 1
ATOM 703 O O . THR A 1 94 ? 9.954 -12.100 -4.577 1.00 93.25 94 THR A O 1
ATOM 706 N N . ALA A 1 95 ? 8.878 -10.895 -6.138 1.00 95.12 95 ALA A N 1
ATOM 707 C CA . ALA A 1 95 ? 9.014 -9.589 -5.508 1.00 95.12 95 ALA A CA 1
ATOM 708 C C . ALA A 1 95 ? 7.984 -8.618 -6.099 1.00 95.12 95 ALA A C 1
ATOM 710 O O . ALA A 1 95 ? 7.544 -8.780 -7.244 1.00 95.12 95 ALA A O 1
ATOM 711 N N . LEU A 1 96 ? 7.622 -7.599 -5.325 1.00 96.38 96 LEU A N 1
ATOM 712 C CA . LEU A 1 96 ? 6.792 -6.488 -5.778 1.00 96.38 96 LEU A CA 1
ATOM 713 C C . LEU A 1 96 ? 7.696 -5.291 -6.092 1.00 96.38 96 LEU A C 1
ATOM 715 O O . LEU A 1 96 ? 8.377 -4.793 -5.201 1.00 96.38 96 LEU A O 1
ATOM 719 N N . MET A 1 97 ? 7.707 -4.823 -7.337 1.00 94.50 97 MET A N 1
ATOM 720 C CA . MET A 1 97 ? 8.411 -3.596 -7.717 1.00 94.50 97 MET A CA 1
ATOM 721 C C . MET A 1 97 ? 7.458 -2.412 -7.600 1.00 94.50 97 MET A C 1
ATOM 723 O O . MET A 1 97 ? 6.312 -2.507 -8.033 1.00 94.50 97 MET A O 1
ATOM 727 N N . VAL A 1 98 ? 7.917 -1.310 -7.018 1.00 94.12 98 VAL A N 1
ATOM 728 C CA . VAL A 1 98 ? 7.058 -0.162 -6.709 1.00 94.12 98 VAL A CA 1
ATOM 729 C C . VAL A 1 98 ? 7.735 1.156 -7.079 1.00 94.12 98 VAL A C 1
ATOM 731 O O . VAL A 1 98 ? 8.952 1.315 -6.929 1.00 94.12 98 VAL A O 1
ATOM 734 N N . ASP A 1 99 ? 6.932 2.105 -7.549 1.00 91.81 99 ASP A N 1
ATOM 735 C CA . ASP A 1 99 ? 7.320 3.489 -7.825 1.00 91.81 99 ASP A CA 1
ATOM 736 C C . ASP A 1 99 ? 6.147 4.460 -7.596 1.00 91.81 99 ASP A C 1
ATOM 738 O O . ASP A 1 99 ? 5.013 4.057 -7.340 1.00 91.81 99 ASP A O 1
ATOM 742 N N . GLY A 1 100 ? 6.427 5.763 -7.665 1.00 87.75 100 GLY A N 1
ATOM 743 C CA . GLY A 1 100 ? 5.435 6.827 -7.507 1.00 87.75 100 GLY A CA 1
ATOM 744 C C . GLY A 1 100 ? 5.399 7.472 -6.117 1.00 87.75 100 GLY A C 1
ATOM 745 O O . GLY A 1 100 ? 6.129 7.123 -5.195 1.00 87.75 100 GLY A O 1
ATOM 746 N N . GLY A 1 101 ? 4.538 8.480 -5.953 1.00 88.31 101 GLY A N 1
ATOM 747 C CA . GLY A 1 101 ? 4.517 9.326 -4.748 1.00 88.31 101 GLY A CA 1
ATOM 748 C C . GLY A 1 101 ? 4.404 8.560 -3.416 1.00 88.31 101 GLY A C 1
ATOM 749 O O . GLY A 1 101 ? 5.226 8.790 -2.525 1.00 88.31 101 GLY A O 1
ATOM 750 N N . PRO A 1 102 ? 3.438 7.633 -3.256 1.00 90.50 102 PRO A N 1
ATOM 751 C CA . PRO A 1 102 ? 3.267 6.881 -2.012 1.00 90.50 102 PRO A CA 1
ATOM 752 C C . PRO A 1 102 ? 4.457 5.992 -1.635 1.00 90.50 102 PRO A C 1
ATOM 754 O O . PRO A 1 102 ? 4.634 5.697 -0.453 1.00 90.50 102 PRO A O 1
ATOM 757 N N . THR A 1 103 ? 5.295 5.580 -2.594 1.00 93.31 103 THR A N 1
ATOM 758 C CA . THR A 1 103 ? 6.423 4.679 -2.312 1.00 93.31 103 THR A CA 1
ATOM 759 C C . THR A 1 103 ? 7.545 5.355 -1.537 1.00 93.31 103 THR A C 1
ATOM 761 O O . THR A 1 103 ? 8.383 4.675 -0.956 1.00 93.31 103 THR A O 1
ATOM 764 N N . ASN A 1 104 ? 7.537 6.687 -1.436 1.00 92.12 104 ASN A N 1
ATOM 765 C CA . ASN A 1 104 ? 8.451 7.441 -0.571 1.00 92.12 104 ASN A CA 1
ATOM 766 C C . ASN A 1 104 ? 8.167 7.253 0.934 1.00 92.12 104 ASN A C 1
ATOM 768 O O . ASN A 1 104 ? 8.891 7.788 1.769 1.00 92.12 104 ASN A O 1
ATOM 772 N N . ASN A 1 105 ? 7.111 6.523 1.301 1.00 95.56 105 ASN A N 1
ATOM 773 C CA . ASN A 1 105 ? 6.797 6.183 2.684 1.00 95.56 105 ASN A CA 1
ATOM 774 C C . ASN A 1 105 ? 7.392 4.813 3.051 1.00 95.56 105 ASN A C 1
ATOM 776 O O . ASN A 1 105 ? 6.849 3.772 2.679 1.00 95.56 105 ASN A O 1
ATOM 780 N N . ASP A 1 106 ? 8.490 4.814 3.807 1.00 96.75 106 ASP A N 1
ATOM 781 C CA . ASP A 1 106 ? 9.206 3.599 4.217 1.00 96.75 106 ASP A CA 1
ATOM 782 C C . ASP A 1 106 ? 8.341 2.686 5.093 1.00 96.75 106 ASP A C 1
ATOM 784 O O . ASP A 1 106 ? 8.409 1.460 4.972 1.00 96.75 106 ASP A O 1
ATOM 788 N N . TRP A 1 107 ? 7.485 3.265 5.946 1.00 97.38 107 TRP A N 1
ATOM 789 C CA . TRP A 1 107 ? 6.559 2.484 6.768 1.00 97.38 107 TRP A CA 1
ATOM 790 C C . TRP A 1 107 ? 5.574 1.701 5.896 1.00 97.38 107 TRP A C 1
ATOM 792 O O . TRP A 1 107 ? 5.354 0.511 6.130 1.00 97.38 107 TRP A O 1
ATOM 802 N N . LEU A 1 108 ? 5.020 2.343 4.863 1.00 97.81 108 LEU A N 1
ATOM 803 C CA . LEU A 1 108 ? 4.104 1.711 3.914 1.00 97.81 108 LEU A CA 1
ATOM 804 C C . LEU A 1 108 ? 4.803 0.587 3.138 1.00 97.81 108 LEU A C 1
ATOM 806 O O . LEU A 1 108 ? 4.233 -0.495 3.001 1.00 97.81 108 LEU A O 1
ATOM 810 N N . MET A 1 109 ? 6.036 0.816 2.672 1.00 98.12 109 MET A N 1
ATOM 811 C CA . MET A 1 109 ? 6.810 -0.195 1.939 1.00 98.12 109 MET A CA 1
ATOM 812 C C . MET A 1 109 ? 7.124 -1.413 2.807 1.00 98.12 109 MET A C 1
ATOM 814 O O . MET A 1 109 ? 6.904 -2.549 2.379 1.00 98.12 109 MET A O 1
ATOM 818 N N . GLN A 1 110 ? 7.566 -1.194 4.048 1.00 98.31 110 GLN A N 1
ATOM 819 C CA . GLN A 1 110 ? 7.829 -2.289 4.977 1.00 98.31 110 GLN A CA 1
ATOM 820 C C . GLN A 1 110 ? 6.546 -3.058 5.315 1.00 98.31 110 GLN A C 1
ATOM 822 O O . GLN A 1 110 ? 6.558 -4.287 5.311 1.00 98.31 110 GLN A O 1
ATOM 827 N N . TYR A 1 111 ? 5.432 -2.360 5.564 1.00 98.06 111 TYR A N 1
ATOM 828 C CA . TYR A 1 111 ? 4.152 -3.010 5.854 1.00 98.06 111 TYR A CA 1
ATOM 829 C C . TYR A 1 111 ? 3.668 -3.855 4.671 1.00 98.06 111 TYR A C 1
ATOM 831 O O . TYR A 1 111 ? 3.185 -4.969 4.864 1.00 98.06 111 TYR A O 1
ATOM 839 N N . GLN A 1 112 ? 3.830 -3.358 3.441 1.00 98.38 112 GLN A N 1
ATOM 840 C CA . GLN A 1 112 ? 3.486 -4.096 2.228 1.00 98.38 112 GLN A CA 1
ATOM 841 C C . GLN A 1 112 ? 4.323 -5.374 2.075 1.00 98.38 112 GLN A C 1
ATOM 843 O O . GLN A 1 112 ? 3.758 -6.423 1.750 1.00 98.38 112 GLN A O 1
ATOM 848 N N . ALA A 1 113 ? 5.637 -5.293 2.317 1.00 98.44 113 ALA A N 1
ATOM 849 C CA . ALA A 1 113 ? 6.540 -6.444 2.270 1.00 98.44 113 ALA A CA 1
ATOM 850 C C . ALA A 1 113 ? 6.141 -7.491 3.314 1.00 98.44 113 ALA A C 1
ATOM 852 O O . ALA A 1 113 ? 5.933 -8.658 2.977 1.00 98.44 113 ALA A O 1
ATOM 853 N N . ASP A 1 114 ? 5.939 -7.059 4.562 1.00 98.38 114 ASP A N 1
ATOM 854 C CA . ASP A 1 114 ? 5.485 -7.923 5.651 1.00 98.38 114 ASP A CA 1
ATOM 855 C C . ASP A 1 114 ? 4.145 -8.590 5.306 1.00 98.38 114 ASP A C 1
ATOM 857 O O . ASP A 1 114 ? 3.991 -9.799 5.471 1.00 98.38 114 ASP A O 1
ATOM 861 N N . LEU A 1 115 ? 3.169 -7.835 4.791 1.00 97.94 115 LEU A N 1
ATOM 862 C CA . LEU A 1 115 ? 1.847 -8.366 4.459 1.00 97.94 115 LEU A CA 1
ATOM 863 C C . LEU A 1 115 ? 1.909 -9.421 3.346 1.00 97.94 115 LEU A C 1
ATOM 865 O O . LEU A 1 115 ? 1.302 -10.484 3.486 1.00 97.94 115 LEU A O 1
ATOM 869 N N . LEU A 1 116 ? 2.646 -9.156 2.262 1.00 96.94 116 LEU A N 1
ATOM 870 C CA . LEU A 1 116 ? 2.755 -10.079 1.124 1.00 96.94 116 LEU A CA 1
ATOM 871 C C . LEU A 1 116 ? 3.661 -11.281 1.402 1.00 96.94 116 LEU A C 1
ATOM 873 O O . LEU A 1 116 ? 3.496 -12.319 0.755 1.00 96.94 116 LEU A O 1
ATOM 877 N N . GLY A 1 117 ? 4.600 -11.145 2.342 1.00 96.88 117 GLY A N 1
ATOM 878 C CA . GLY A 1 117 ? 5.603 -12.167 2.631 1.00 96.88 117 GLY A CA 1
ATOM 879 C C . GLY A 1 117 ? 6.663 -12.290 1.533 1.00 96.88 117 GLY A C 1
ATOM 880 O O . GLY A 1 117 ? 7.259 -13.352 1.378 1.00 96.88 117 GLY A O 1
ATOM 881 N N . CYS A 1 118 ? 6.888 -11.234 0.748 1.00 96.88 118 CYS A N 1
ATOM 882 C CA . CYS A 1 118 ? 7.918 -11.187 -0.291 1.00 96.88 118 CYS A CA 1
ATOM 883 C C . CYS A 1 118 ? 8.633 -9.826 -0.296 1.00 96.88 118 CYS A C 1
ATOM 885 O O . CYS A 1 118 ? 8.083 -8.851 0.224 1.00 96.88 118 CYS A O 1
ATOM 887 N N . PRO A 1 119 ? 9.830 -9.726 -0.900 1.00 98.25 119 PRO A N 1
ATOM 888 C CA . PRO A 1 119 ? 10.530 -8.455 -1.035 1.00 98.25 119 PRO A CA 1
ATOM 889 C C . PRO A 1 119 ? 9.698 -7.402 -1.776 1.00 98.25 119 PRO A C 1
ATOM 891 O O . PRO A 1 119 ? 9.043 -7.708 -2.779 1.00 98.25 119 PRO A O 1
ATOM 894 N N . VAL A 1 120 ? 9.776 -6.156 -1.307 1.00 98.25 120 VAL A N 1
ATOM 895 C CA . VAL A 1 120 ? 9.299 -4.968 -2.029 1.00 98.25 120 VAL A CA 1
ATOM 896 C C . VAL A 1 120 ? 10.514 -4.171 -2.487 1.00 98.25 120 VAL A C 1
ATOM 898 O O . VAL A 1 120 ? 11.369 -3.823 -1.676 1.00 98.25 120 VAL A O 1
ATOM 901 N N . MET A 1 121 ? 10.605 -3.904 -3.785 1.00 96.50 121 MET A N 1
ATOM 902 C CA . MET A 1 121 ? 11.730 -3.232 -4.430 1.00 96.50 121 MET A CA 1
ATOM 903 C C . MET A 1 121 ? 11.279 -1.865 -4.934 1.00 96.50 121 MET A C 1
ATOM 905 O O . MET A 1 121 ? 10.585 -1.761 -5.946 1.00 96.50 121 MET A O 1
ATOM 909 N N . ARG A 1 122 ? 11.666 -0.811 -4.221 1.00 95.25 122 ARG A N 1
ATOM 910 C CA . ARG A 1 122 ? 11.365 0.571 -4.584 1.00 95.25 122 ARG A CA 1
ATOM 911 C C . ARG A 1 122 ? 12.406 1.094 -5.559 1.00 95.25 122 ARG A C 1
ATOM 913 O O . ARG A 1 122 ? 13.594 1.008 -5.282 1.00 95.25 122 ARG A O 1
ATOM 920 N N . SER A 1 123 ? 11.959 1.633 -6.689 1.00 91.44 123 SER A N 1
ATOM 921 C CA . SER A 1 123 ? 12.825 2.367 -7.619 1.00 91.44 123 SER A CA 1
ATOM 922 C C . SER A 1 123 ? 13.326 3.665 -6.992 1.00 91.44 123 SER A C 1
ATOM 924 O O . SER A 1 123 ? 12.528 4.430 -6.450 1.00 91.44 123 SER A O 1
ATOM 926 N N . ASP A 1 124 ? 14.620 3.951 -7.130 1.00 85.75 124 ASP A N 1
ATOM 927 C CA . ASP A 1 124 ? 15.191 5.234 -6.693 1.00 85.75 124 ASP A CA 1
ATOM 928 C C . ASP A 1 124 ? 14.882 6.378 -7.682 1.00 85.75 124 ASP A C 1
ATOM 930 O O . ASP A 1 124 ? 15.118 7.553 -7.397 1.00 85.75 124 ASP A O 1
ATOM 934 N N . VAL A 1 125 ? 14.303 6.048 -8.844 1.00 83.38 125 VAL A N 1
ATOM 935 C CA . VAL A 1 125 ? 13.798 7.016 -9.824 1.00 83.38 125 VAL A CA 1
ATOM 936 C C . VAL A 1 125 ? 12.265 6.997 -9.837 1.00 83.38 125 VAL A C 1
ATOM 938 O O . VAL A 1 125 ? 11.684 5.930 -10.056 1.00 83.38 125 VAL A O 1
ATOM 941 N N . PRO A 1 126 ? 11.593 8.155 -9.673 1.00 72.25 126 PRO A N 1
ATOM 942 C CA . PRO A 1 126 ? 10.132 8.220 -9.604 1.00 72.25 126 PRO A CA 1
ATOM 943 C C . PRO A 1 126 ? 9.428 7.945 -10.944 1.00 72.25 126 PRO A C 1
ATOM 945 O O . PRO A 1 126 ? 8.304 7.465 -10.944 1.00 72.25 126 PRO A O 1
ATOM 948 N N . GLU A 1 127 ? 10.078 8.204 -12.086 1.00 79.88 127 GLU A N 1
ATOM 949 C CA . GLU A 1 127 ? 9.472 8.116 -13.428 1.00 79.88 127 GLU A CA 1
ATOM 950 C C . GLU A 1 127 ? 9.918 6.866 -14.205 1.00 79.88 127 GLU A C 1
ATOM 952 O O . GLU A 1 127 ? 10.411 6.927 -15.339 1.00 79.88 127 GLU A O 1
ATOM 957 N N . LEU A 1 128 ? 9.741 5.689 -13.601 1.00 85.56 128 LEU A N 1
ATOM 958 C CA . LEU A 1 128 ? 10.181 4.422 -14.196 1.00 85.56 128 LEU A CA 1
ATOM 959 C C . LEU A 1 128 ? 9.399 4.064 -15.478 1.00 85.56 128 LEU A C 1
ATOM 961 O O . LEU A 1 128 ? 9.891 3.348 -16.353 1.00 85.56 128 LEU A O 1
ATOM 965 N N . SER A 1 129 ? 8.189 4.606 -15.641 1.00 87.62 129 SER A N 1
ATOM 966 C CA . SER A 1 129 ? 7.386 4.464 -16.865 1.00 87.62 129 SER A CA 1
ATOM 967 C C . SER A 1 129 ? 8.059 5.106 -18.083 1.00 87.62 129 SER A C 1
ATOM 969 O O . SER A 1 129 ? 8.097 4.499 -19.156 1.00 87.62 129 SER A O 1
ATOM 971 N N . ALA A 1 130 ? 8.648 6.294 -17.913 1.00 89.00 130 ALA A N 1
ATOM 972 C CA . ALA A 1 130 ? 9.381 6.976 -18.977 1.00 89.00 130 ALA A CA 1
ATOM 973 C C . ALA A 1 130 ? 10.653 6.205 -19.365 1.00 89.00 130 ALA A C 1
ATOM 975 O O . ALA A 1 130 ? 10.947 6.048 -20.552 1.00 89.00 130 ALA A O 1
ATOM 976 N N . ILE A 1 131 ? 11.362 5.650 -18.374 1.00 88.31 131 ILE A N 1
ATOM 977 C CA . ILE A 1 131 ? 12.539 4.799 -18.601 1.00 88.31 131 ILE A CA 1
ATOM 978 C C . ILE A 1 131 ? 12.159 3.569 -19.427 1.00 88.31 131 ILE A C 1
ATOM 980 O O . ILE A 1 131 ? 12.825 3.271 -20.416 1.00 88.31 131 ILE A O 1
ATOM 984 N N . GLY A 1 132 ? 11.055 2.894 -19.097 1.00 89.75 132 GLY A N 1
ATOM 985 C CA . GLY A 1 132 ? 10.575 1.744 -19.868 1.00 89.75 132 GLY A CA 1
ATOM 986 C C . GLY A 1 132 ? 10.348 2.071 -21.349 1.00 89.75 132 GLY A C 1
ATOM 987 O O . GLY A 1 132 ? 10.835 1.352 -22.224 1.00 89.75 132 GLY A O 1
ATOM 988 N N . ALA A 1 133 ? 9.680 3.190 -21.646 1.00 92.56 133 ALA A N 1
ATOM 989 C CA . ALA A 1 133 ? 9.468 3.645 -23.022 1.00 92.56 133 ALA A CA 1
ATOM 990 C C . ALA A 1 133 ? 10.791 3.963 -23.742 1.00 92.56 133 ALA A C 1
ATOM 992 O O . ALA A 1 133 ? 10.984 3.566 -24.895 1.00 92.56 133 ALA A O 1
ATOM 993 N N . ALA A 1 134 ? 11.729 4.620 -23.055 1.00 91.44 134 ALA A N 1
ATOM 994 C CA . ALA A 1 134 ? 13.047 4.933 -23.599 1.00 91.44 134 ALA A CA 1
ATOM 995 C C . ALA A 1 134 ? 13.871 3.668 -23.900 1.00 91.44 134 ALA A C 1
ATOM 997 O O . ALA A 1 134 ? 14.504 3.584 -24.953 1.00 91.44 134 ALA A O 1
ATOM 998 N N . LEU A 1 135 ? 13.831 2.656 -23.026 1.00 91.00 135 LEU A N 1
ATOM 999 C CA . LEU A 1 135 ? 14.514 1.375 -23.238 1.00 91.00 135 LEU A CA 1
ATOM 1000 C C . LEU A 1 135 ? 13.930 0.602 -24.424 1.00 91.00 135 LEU A C 1
ATOM 1002 O O . LEU A 1 135 ? 14.689 0.034 -25.214 1.00 91.00 135 LEU A O 1
ATOM 1006 N N . LEU A 1 136 ? 12.605 0.620 -24.597 1.00 91.56 136 LEU A N 1
ATOM 1007 C CA . LEU A 1 136 ? 11.947 0.028 -25.765 1.00 91.56 136 LEU A CA 1
ATOM 1008 C C . LEU A 1 136 ? 12.356 0.738 -27.063 1.00 91.56 136 LEU A C 1
ATOM 1010 O O . LEU A 1 136 ? 12.722 0.074 -28.034 1.00 91.56 136 LEU A O 1
ATOM 1014 N N . ALA A 1 137 ? 12.365 2.074 -27.074 1.00 92.88 137 ALA A N 1
ATOM 1015 C CA . ALA A 1 137 ? 12.825 2.851 -28.225 1.00 92.88 137 ALA A CA 1
ATOM 1016 C C . ALA A 1 137 ? 14.303 2.568 -28.544 1.00 92.88 137 ALA A C 1
ATOM 1018 O O . ALA A 1 137 ? 14.661 2.327 -29.698 1.00 92.88 137 ALA A O 1
ATOM 1019 N N . ARG A 1 138 ? 15.160 2.506 -27.517 1.00 91.25 138 ARG A N 1
ATOM 1020 C CA . ARG A 1 138 ? 16.576 2.148 -27.660 1.00 91.25 138 ARG A CA 1
ATOM 1021 C C . ARG A 1 138 ? 16.743 0.763 -28.277 1.00 91.25 138 ARG A C 1
ATOM 1023 O O . ARG A 1 138 ? 17.544 0.612 -29.192 1.00 91.25 138 ARG A O 1
ATOM 1030 N N . LYS A 1 139 ? 15.981 -0.230 -27.812 1.00 90.94 139 LYS A N 1
ATOM 1031 C CA . LYS A 1 139 ? 16.015 -1.601 -28.340 1.00 90.94 139 LYS A CA 1
ATOM 1032 C C . LYS A 1 139 ? 15.631 -1.669 -29.820 1.00 90.94 139 LYS A C 1
ATOM 1034 O O . LYS A 1 139 ? 16.196 -2.480 -30.547 1.00 90.94 139 LYS A O 1
ATOM 1039 N N . ALA A 1 140 ? 14.697 -0.826 -30.259 1.00 91.81 140 ALA A N 1
ATOM 1040 C CA . ALA A 1 140 ? 14.294 -0.742 -31.660 1.00 91.81 140 ALA A CA 1
ATOM 1041 C C . ALA A 1 140 ? 15.371 -0.091 -32.549 1.00 91.81 140 ALA A C 1
ATOM 1043 O O . ALA A 1 140 ? 15.583 -0.537 -33.673 1.00 91.81 140 ALA A O 1
ATOM 1044 N N . LEU A 1 141 ? 16.063 0.939 -32.048 1.00 92.25 141 LEU A N 1
ATOM 1045 C CA . LEU A 1 141 ? 17.104 1.665 -32.793 1.00 92.25 141 LEU A CA 1
ATOM 1046 C C . LEU A 1 141 ? 18.470 0.963 -32.778 1.00 92.25 141 LEU A C 1
ATOM 1048 O O . LEU A 1 141 ? 19.258 1.121 -33.709 1.00 92.25 141 LEU A O 1
ATOM 1052 N N . HIS A 1 142 ? 18.754 0.191 -31.730 1.00 87.38 142 HIS A N 1
ATOM 1053 C CA . HIS A 1 142 ? 20.021 -0.506 -31.528 1.00 87.38 142 HIS A CA 1
ATOM 1054 C C . HIS A 1 142 ? 19.766 -2.011 -31.364 1.00 87.38 142 HIS A C 1
ATOM 1056 O O . HIS A 1 142 ? 19.583 -2.488 -30.238 1.00 87.38 142 HIS A O 1
ATOM 1062 N N . PRO A 1 143 ? 19.737 -2.778 -32.472 1.00 79.25 143 PRO A N 1
ATOM 1063 C CA . PRO A 1 143 ? 19.552 -4.221 -32.420 1.00 79.25 143 PRO A CA 1
ATOM 1064 C C . PRO A 1 143 ? 20.764 -4.882 -31.745 1.00 79.25 143 PRO A C 1
ATOM 1066 O O . PRO A 1 143 ? 21.818 -5.058 -32.347 1.00 79.25 143 PRO A O 1
ATOM 1069 N N . GLY A 1 144 ? 20.601 -5.224 -30.468 1.00 82.56 144 GLY A N 1
ATOM 1070 C CA . GLY A 1 144 ? 21.577 -5.934 -29.633 1.00 82.56 144 GLY A CA 1
ATOM 1071 C C . GLY A 1 144 ? 20.902 -6.986 -28.754 1.00 82.56 144 GLY A C 1
ATOM 1072 O O . GLY A 1 144 ? 19.733 -7.322 -28.969 1.00 82.56 144 GLY A O 1
ATOM 1073 N N . SER A 1 145 ? 21.592 -7.498 -27.738 1.00 85.81 145 SER A N 1
ATOM 1074 C CA . SER A 1 145 ? 20.992 -8.365 -26.714 1.00 85.81 145 SER A CA 1
ATOM 1075 C C . SER A 1 145 ? 20.086 -7.552 -25.778 1.00 85.81 145 SER A C 1
ATOM 1077 O O . SER A 1 145 ? 20.098 -6.324 -25.772 1.00 85.81 145 SER A O 1
ATOM 1079 N N . THR A 1 146 ? 19.207 -8.197 -25.011 1.00 83.38 146 THR A N 1
ATOM 1080 C CA . THR A 1 146 ? 18.537 -7.518 -23.882 1.00 83.38 146 THR A CA 1
ATOM 1081 C C . THR A 1 146 ? 19.497 -7.274 -22.720 1.00 83.38 146 THR A C 1
ATOM 1083 O O . THR A 1 146 ? 19.268 -6.351 -21.947 1.00 83.38 146 THR A O 1
ATOM 1086 N N . ALA A 1 147 ? 20.593 -8.037 -22.631 1.00 86.00 147 ALA A N 1
ATOM 1087 C CA . ALA A 1 147 ? 21.651 -7.822 -21.642 1.00 86.00 147 ALA A CA 1
ATOM 1088 C C . ALA A 1 147 ? 22.285 -6.425 -21.764 1.00 86.00 147 ALA A C 1
ATOM 1090 O O . ALA A 1 147 ? 22.612 -5.804 -20.759 1.00 86.00 147 ALA A O 1
ATOM 1091 N N . ASP A 1 148 ? 22.349 -5.879 -22.982 1.00 84.12 148 ASP A N 1
ATOM 1092 C CA . ASP A 1 148 ? 22.900 -4.545 -23.250 1.00 84.12 148 ASP A CA 1
ATOM 1093 C C . ASP A 1 148 ? 22.058 -3.420 -22.620 1.00 84.12 148 ASP A C 1
ATOM 1095 O O . ASP A 1 148 ? 22.522 -2.288 -22.483 1.00 84.12 148 ASP A O 1
ATOM 1099 N N . LEU A 1 149 ? 20.810 -3.716 -22.231 1.00 87.50 149 LEU A N 1
ATOM 1100 C CA . LEU A 1 149 ? 19.928 -2.772 -21.546 1.00 87.50 149 LEU A CA 1
ATOM 1101 C C . LEU A 1 149 ? 20.172 -2.724 -20.033 1.00 87.50 149 LEU A C 1
ATOM 1103 O O . LEU A 1 149 ? 19.728 -1.779 -19.387 1.00 87.50 149 LEU A O 1
ATOM 1107 N N . GLN A 1 150 ? 20.885 -3.704 -19.467 1.00 85.56 150 GLN A N 1
ATOM 1108 C CA . GLN A 1 150 ? 21.073 -3.825 -18.021 1.00 85.56 150 GLN A CA 1
ATOM 1109 C C . GLN A 1 150 ? 21.811 -2.621 -17.425 1.00 85.56 150 GLN A C 1
ATOM 1111 O O . GLN A 1 150 ? 21.479 -2.189 -16.329 1.00 85.56 150 GLN A O 1
ATOM 1116 N N . ALA A 1 151 ? 22.735 -2.023 -18.182 1.00 86.12 151 ALA A N 1
ATOM 1117 C CA . ALA A 1 151 ? 23.460 -0.814 -17.784 1.00 86.12 151 ALA A CA 1
ATOM 1118 C C . ALA A 1 151 ? 22.572 0.442 -17.655 1.00 86.12 151 ALA A C 1
ATOM 1120 O O . ALA A 1 151 ? 23.029 1.459 -17.144 1.00 86.12 151 ALA A O 1
ATOM 1121 N N . PHE A 1 152 ? 21.329 0.391 -18.141 1.00 85.44 152 PHE A N 1
ATOM 1122 C CA . PHE A 1 152 ? 20.367 1.495 -18.088 1.00 85.44 152 PHE A CA 1
ATOM 1123 C C . PHE A 1 152 ? 19.221 1.236 -17.102 1.00 85.44 152 PHE A C 1
ATOM 1125 O O . PHE A 1 152 ? 18.307 2.056 -17.004 1.00 85.44 152 PHE A O 1
ATOM 1132 N N . LEU A 1 153 ? 19.231 0.090 -16.413 1.00 83.81 153 LEU A N 1
ATOM 1133 C CA . LEU A 1 153 ? 18.264 -0.201 -15.362 1.00 83.81 153 LEU A CA 1
ATOM 1134 C C . LEU A 1 153 ? 18.596 0.609 -14.109 1.00 83.81 153 LEU A C 1
ATOM 1136 O O . LEU A 1 153 ? 19.758 0.860 -13.800 1.00 83.81 153 LEU A O 1
ATOM 1140 N N . THR A 1 154 ? 17.553 1.021 -13.402 1.00 83.62 154 THR A N 1
ATOM 1141 C CA . THR A 1 154 ? 17.664 1.787 -12.163 1.00 83.62 154 THR A CA 1
ATOM 1142 C C . THR A 1 154 ? 18.015 0.895 -10.987 1.00 83.62 154 THR A C 1
ATOM 1144 O O . THR A 1 154 ? 17.653 -0.282 -10.950 1.00 83.62 154 THR A O 1
ATOM 1147 N N . GLU A 1 155 ? 18.683 1.480 -9.999 1.00 88.12 155 GLU A N 1
ATOM 1148 C CA . GLU A 1 155 ? 18.858 0.844 -8.702 1.00 88.12 155 GLU A CA 1
ATOM 1149 C C . GLU A 1 155 ? 17.538 0.829 -7.923 1.00 88.12 155 GLU A C 1
ATOM 1151 O O . GLU A 1 155 ? 16.618 1.622 -8.171 1.00 88.12 155 GLU A O 1
ATOM 1156 N N . HIS A 1 156 ? 17.438 -0.144 -7.017 1.00 91.75 156 HIS A N 1
ATOM 1157 C CA . HIS A 1 156 ? 16.260 -0.348 -6.195 1.00 91.75 156 HIS A CA 1
ATOM 1158 C C . HIS A 1 156 ? 16.643 -0.533 -4.728 1.00 91.75 156 HIS A C 1
ATOM 1160 O O . HIS A 1 156 ? 17.435 -1.417 -4.382 1.00 91.75 156 HIS A O 1
ATOM 1166 N N . SER A 1 157 ? 15.984 0.216 -3.851 1.00 94.75 157 SER A N 1
ATOM 1167 C CA . SER A 1 157 ? 15.976 -0.050 -2.415 1.00 94.75 157 SER A CA 1
ATOM 1168 C C . SER A 1 157 ? 15.029 -1.216 -2.106 1.00 94.75 157 SER A C 1
ATOM 1170 O O . SER A 1 157 ? 13.907 -1.278 -2.607 1.00 94.75 157 SER A O 1
ATOM 1172 N N . THR A 1 158 ? 15.481 -2.185 -1.303 1.00 97.31 158 THR A N 1
ATOM 1173 C CA . THR A 1 158 ? 14.720 -3.418 -1.032 1.00 97.31 158 THR A CA 1
ATOM 1174 C C . THR A 1 158 ? 14.285 -3.507 0.426 1.00 97.31 158 THR A C 1
ATOM 1176 O O . THR A 1 158 ? 15.116 -3.472 1.332 1.00 97.31 158 THR A O 1
ATOM 1179 N N . PHE A 1 159 ? 12.987 -3.712 0.639 1.00 98.2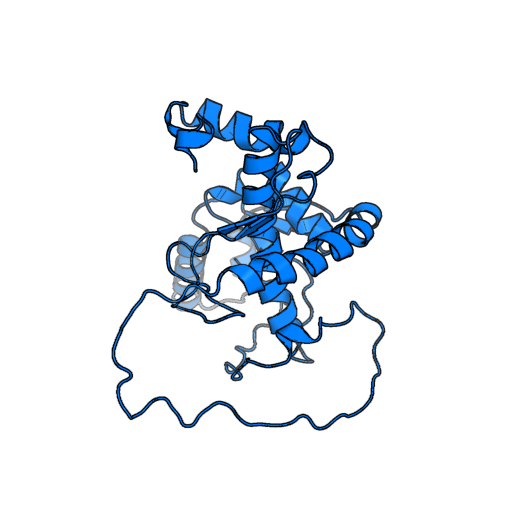5 159 PHE A N 1
ATOM 1180 C CA . PHE A 1 159 ? 12.371 -3.991 1.932 1.00 98.25 159 PHE A CA 1
ATOM 1181 C C . PHE A 1 159 ? 12.137 -5.496 2.049 1.00 98.25 159 PHE A C 1
ATOM 1183 O O . PHE A 1 159 ? 11.385 -6.081 1.265 1.00 98.25 159 PHE A O 1
ATOM 1190 N N . GLN A 1 160 ? 12.810 -6.129 3.009 1.00 98.38 160 GLN A N 1
ATOM 1191 C CA . GLN A 1 160 ? 12.681 -7.564 3.251 1.00 98.38 160 GLN A CA 1
ATOM 1192 C C . GLN A 1 160 ? 11.483 -7.848 4.165 1.00 98.38 160 GLN A C 1
ATOM 1194 O O . GLN A 1 160 ? 11.286 -7.116 5.141 1.00 98.38 160 GLN A O 1
ATOM 1199 N N . PRO A 1 161 ? 10.693 -8.900 3.886 1.00 98.06 161 PRO A N 1
ATOM 1200 C CA . PRO A 1 161 ? 9.547 -9.244 4.711 1.00 98.06 161 PRO A CA 1
ATOM 1201 C C . PRO A 1 161 ? 9.999 -9.795 6.066 1.00 98.06 161 PRO A C 1
ATOM 1203 O O . PRO A 1 161 ? 10.870 -10.663 6.152 1.00 98.06 161 PRO A O 1
ATOM 1206 N N . ASP A 1 162 ? 9.354 -9.352 7.139 1.00 97.75 162 ASP A N 1
ATOM 1207 C CA . ASP A 1 162 ? 9.427 -10.024 8.431 1.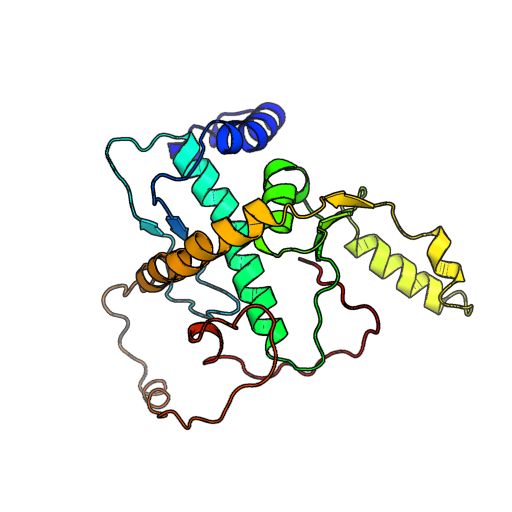00 97.75 162 ASP A CA 1
ATOM 1208 C C . ASP A 1 162 ? 8.361 -11.124 8.494 1.00 97.75 162 ASP A C 1
ATOM 1210 O O . ASP A 1 162 ? 7.162 -10.856 8.606 1.00 97.75 162 ASP A O 1
ATOM 1214 N N . MET A 1 163 ? 8.796 -12.384 8.464 1.00 96.12 163 MET A N 1
ATOM 1215 C CA . MET A 1 163 ? 7.883 -13.531 8.437 1.00 96.12 163 MET A CA 1
ATOM 1216 C C . MET A 1 163 ? 7.065 -13.704 9.724 1.00 96.12 163 MET A C 1
ATOM 1218 O O . MET A 1 163 ? 5.961 -14.254 9.677 1.00 96.12 163 MET A O 1
ATOM 1222 N N . ALA A 1 164 ? 7.543 -13.208 10.868 1.00 95.88 164 ALA A N 1
ATOM 1223 C CA . ALA A 1 164 ? 6.759 -13.221 12.099 1.00 95.88 164 ALA A CA 1
ATOM 1224 C C . ALA A 1 164 ? 5.633 -12.178 12.034 1.00 95.88 164 ALA A C 1
ATOM 1226 O O . ALA A 1 164 ? 4.515 -12.442 12.490 1.00 95.88 164 ALA A O 1
ATOM 1227 N N . ARG A 1 165 ? 5.898 -10.999 11.452 1.00 95.56 165 ARG A N 1
ATOM 1228 C CA . ARG A 1 165 ? 4.851 -10.009 11.149 1.00 95.56 165 ARG A CA 1
ATOM 1229 C C . ARG A 1 165 ? 3.888 -10.531 10.091 1.00 95.56 165 ARG A C 1
ATOM 1231 O O . ARG A 1 165 ? 2.685 -10.456 10.326 1.00 95.56 165 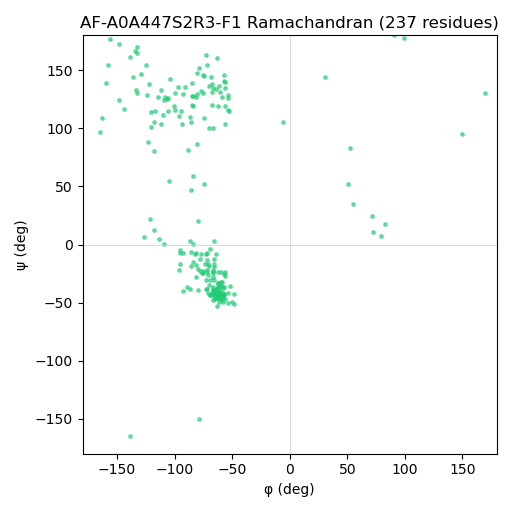ARG A O 1
ATOM 1238 N N . HIS A 1 166 ? 4.391 -11.132 9.016 1.00 96.94 166 HIS A N 1
ATOM 1239 C CA . HIS A 1 166 ? 3.585 -11.701 7.936 1.00 96.94 166 HIS A CA 1
ATOM 1240 C C . HIS A 1 166 ? 2.451 -12.583 8.457 1.00 96.94 166 HIS A C 1
ATOM 1242 O O . HIS A 1 166 ? 1.286 -12.341 8.138 1.00 96.94 166 HIS A O 1
ATOM 1248 N N . GLN A 1 167 ? 2.776 -13.540 9.333 1.00 93.44 167 GLN A N 1
ATOM 1249 C CA . GLN A 1 167 ? 1.799 -14.450 9.937 1.00 93.44 167 GLN A CA 1
ATOM 1250 C C . GLN A 1 167 ? 0.703 -13.705 10.713 1.00 93.44 167 GLN A C 1
ATOM 1252 O O . GLN A 1 167 ? -0.473 -14.034 10.587 1.00 93.44 167 GLN A O 1
ATOM 1257 N N . ARG A 1 168 ? 1.065 -12.671 11.485 1.00 92.94 168 ARG A N 1
ATOM 1258 C CA . ARG A 1 168 ? 0.102 -11.868 12.262 1.00 92.94 168 ARG A CA 1
ATOM 1259 C C . ARG A 1 168 ? -0.782 -10.991 11.378 1.00 92.94 168 ARG A C 1
ATOM 1261 O O . ARG A 1 168 ? -1.944 -10.765 11.709 1.00 92.94 168 ARG A O 1
ATOM 1268 N N . LEU A 1 169 ? -0.232 -10.472 10.282 1.00 96.06 169 LEU A N 1
ATOM 1269 C CA . LEU A 1 169 ? -0.949 -9.583 9.371 1.00 96.06 169 LEU A CA 1
ATOM 1270 C C . LEU A 1 169 ? -2.010 -10.318 8.544 1.00 96.06 169 LEU A C 1
ATOM 1272 O O . LEU A 1 169 ? -3.002 -9.694 8.173 1.00 96.06 169 LEU A O 1
ATOM 1276 N N . GLN A 1 170 ? -1.872 -11.635 8.339 1.00 95.31 170 GLN A N 1
ATOM 1277 C CA . GLN A 1 170 ? -2.876 -12.420 7.609 1.00 95.31 170 GLN A CA 1
ATOM 1278 C C . GLN A 1 170 ? -4.264 -12.329 8.252 1.00 95.31 170 GLN A C 1
ATOM 1280 O O . GLN A 1 170 ? -5.248 -12.144 7.544 1.00 95.31 170 GLN A O 1
ATOM 1285 N N . THR A 1 171 ? -4.359 -12.387 9.584 1.00 93.69 171 THR A N 1
ATOM 1286 C CA . THR A 1 171 ? -5.649 -12.262 10.282 1.00 93.69 171 THR A CA 1
ATOM 1287 C C . THR A 1 171 ? -6.288 -10.892 10.053 1.00 93.69 171 THR A C 1
ATOM 1289 O O . THR A 1 171 ? -7.480 -10.810 9.773 1.00 93.69 171 THR A O 1
ATOM 1292 N N . ARG A 1 172 ? -5.498 -9.810 10.101 1.00 93.94 172 ARG A N 1
ATOM 1293 C CA . ARG A 1 172 ? -6.002 -8.442 9.868 1.00 93.94 172 ARG A CA 1
ATOM 1294 C C . ARG A 1 172 ? -6.492 -8.260 8.432 1.00 93.94 172 ARG A C 1
ATOM 1296 O O . ARG A 1 172 ? -7.547 -7.683 8.190 1.00 93.94 172 ARG A O 1
ATOM 1303 N N . TRP A 1 173 ? -5.760 -8.811 7.468 1.00 95.56 173 TRP A N 1
ATOM 1304 C CA . TRP A 1 173 ? -6.178 -8.780 6.070 1.00 95.56 173 TRP A CA 1
ATOM 1305 C C . TRP A 1 173 ? -7.408 -9.665 5.793 1.00 95.56 173 TRP A C 1
ATOM 1307 O O . TRP A 1 173 ? -8.254 -9.318 4.976 1.00 95.56 173 TRP A O 1
ATOM 1317 N N . GLN A 1 174 ? -7.600 -10.767 6.519 1.00 93.31 174 GLN A N 1
ATOM 1318 C CA . GLN A 1 174 ? -8.851 -11.531 6.432 1.00 93.31 174 GLN A CA 1
ATOM 1319 C C . GLN A 1 174 ? -10.047 -10.736 6.978 1.00 93.31 174 GLN A C 1
ATOM 1321 O O . GLN A 1 174 ? -11.122 -10.737 6.377 1.00 93.31 174 GLN A O 1
ATOM 1326 N N . GLU A 1 175 ? -9.864 -10.025 8.091 1.00 93.69 175 GLU A N 1
ATOM 1327 C CA . GLU A 1 175 ? -10.886 -9.152 8.680 1.00 93.69 175 GLU A CA 1
ATOM 1328 C C . GLU A 1 175 ? -11.227 -7.947 7.791 1.00 93.69 175 GLU A C 1
ATOM 1330 O O . GLU A 1 175 ? -12.380 -7.509 7.780 1.00 93.69 175 GLU A O 1
ATOM 1335 N N . TRP A 1 176 ? -10.272 -7.445 7.001 1.00 95.12 176 TRP A N 1
ATOM 1336 C CA . TRP A 1 176 ? -10.495 -6.381 6.016 1.00 95.12 176 TRP A CA 1
ATOM 1337 C C . TRP A 1 176 ? -11.666 -6.682 5.072 1.00 95.12 176 TRP A C 1
ATOM 1339 O O . TRP A 1 176 ? -12.450 -5.779 4.773 1.00 95.12 176 TRP A O 1
ATOM 1349 N N . ARG A 1 177 ? -11.878 -7.946 4.681 1.00 90.19 177 ARG A N 1
ATOM 1350 C CA . ARG A 1 177 ? -13.039 -8.347 3.867 1.00 90.19 177 ARG A CA 1
ATOM 1351 C C . ARG A 1 177 ? -14.359 -7.898 4.491 1.00 90.19 177 ARG A C 1
ATOM 1353 O O . ARG A 1 177 ? -15.238 -7.403 3.794 1.00 90.19 177 ARG A O 1
ATOM 1360 N N . HIS A 1 178 ? -14.497 -8.034 5.807 1.00 93.00 178 HIS A N 1
ATOM 1361 C CA . HIS A 1 178 ? -15.705 -7.601 6.498 1.00 93.00 178 HIS A CA 1
ATOM 1362 C C . HIS A 1 178 ? -15.921 -6.090 6.336 1.00 93.00 178 HIS A C 1
ATOM 1364 O O . HIS A 1 178 ? -17.063 -5.638 6.228 1.00 93.00 178 HIS A O 1
ATOM 1370 N N . ALA A 1 179 ? -14.851 -5.294 6.317 1.00 95.00 179 ALA A N 1
ATOM 1371 C CA . ALA A 1 179 ? -14.945 -3.868 6.032 1.00 95.00 179 ALA A CA 1
ATOM 1372 C C . ALA A 1 179 ? -15.375 -3.614 4.579 1.00 95.00 179 ALA A C 1
ATOM 1374 O O . ALA A 1 179 ? -16.254 -2.783 4.351 1.00 95.00 179 ALA A O 1
ATOM 1375 N N . VAL A 1 180 ? -14.832 -4.365 3.615 1.00 94.38 180 VAL A N 1
ATOM 1376 C CA . VAL A 1 180 ? -15.224 -4.275 2.197 1.00 94.38 180 VAL A CA 1
ATOM 1377 C C . VAL A 1 180 ? -16.703 -4.607 1.997 1.00 94.38 180 VAL A C 1
ATOM 1379 O O . VAL A 1 180 ? -17.408 -3.836 1.352 1.00 94.38 180 VAL A O 1
ATOM 1382 N N . ASP A 1 181 ? -17.221 -5.664 2.623 1.00 91.56 181 ASP A N 1
ATOM 1383 C CA . ASP A 1 181 ? -18.638 -6.053 2.519 1.00 91.56 181 ASP A CA 1
ATOM 1384 C C . ASP A 1 181 ? -19.597 -4.946 3.014 1.00 91.56 181 ASP A C 1
ATOM 1386 O O . ASP A 1 181 ? -20.758 -4.878 2.607 1.00 91.56 181 ASP A O 1
ATOM 1390 N N . ARG A 1 182 ? -19.116 -4.039 3.876 1.00 92.62 182 ARG A N 1
ATOM 1391 C CA . ARG A 1 182 ? -19.877 -2.879 4.376 1.00 92.62 182 ARG A CA 1
ATOM 1392 C C . ARG A 1 182 ? -19.886 -1.690 3.412 1.00 92.62 182 ARG A C 1
ATOM 1394 O O . ARG A 1 182 ? -20.596 -0.724 3.678 1.00 92.62 182 ARG A O 1
ATOM 1401 N N . THR A 1 183 ? -19.127 -1.734 2.317 1.00 91.06 183 THR A N 1
ATOM 1402 C CA . THR A 1 183 ? -19.086 -0.648 1.320 1.00 91.06 183 THR A CA 1
ATOM 1403 C C . THR A 1 183 ? -20.278 -0.634 0.376 1.00 91.06 183 THR A C 1
ATOM 1405 O O . THR A 1 183 ? -20.477 0.374 -0.304 1.00 91.06 183 THR A O 1
ATOM 1408 N N . LEU A 1 184 ? -21.083 -1.707 0.363 1.00 80.50 184 LEU A N 1
ATOM 1409 C CA . LEU A 1 184 ? -22.320 -1.797 -0.408 1.00 80.50 184 LEU A CA 1
ATOM 1410 C C . LEU A 1 184 ? -23.249 -0.639 -0.044 1.00 80.50 184 LEU A C 1
ATOM 1412 O O . LEU A 1 184 ? -23.919 -0.643 0.991 1.00 80.50 184 LEU A O 1
ATOM 1416 N N . TRP A 1 185 ? -23.309 0.351 -0.929 1.00 77.69 185 TRP A N 1
ATOM 1417 C CA . TRP A 1 185 ? -24.055 1.573 -0.701 1.00 77.69 185 TRP A CA 1
ATOM 1418 C C . TRP A 1 185 ? -25.156 1.716 -1.744 1.00 77.69 185 TRP A C 1
ATOM 1420 O O . TRP A 1 185 ? -24.927 2.062 -2.901 1.00 77.69 185 TRP A O 1
ATOM 1430 N N . LYS A 1 186 ? -26.397 1.466 -1.325 1.00 65.62 186 LYS A N 1
ATOM 1431 C CA . LYS A 1 186 ? -27.569 1.729 -2.162 1.00 65.62 186 LYS A CA 1
ATOM 1432 C C . LYS A 1 186 ? -27.983 3.183 -1.980 1.00 65.62 186 LYS A C 1
ATOM 1434 O O . LYS A 1 186 ? -28.590 3.532 -0.971 1.00 65.62 186 LYS A O 1
ATOM 1439 N N . THR A 1 187 ? -27.703 4.032 -2.963 1.00 59.03 187 THR A N 1
ATOM 1440 C CA . THR A 1 187 ? -28.402 5.316 -3.059 1.00 59.03 187 THR A CA 1
ATOM 1441 C C . THR A 1 187 ? -29.870 5.051 -3.401 1.00 59.03 187 THR A C 1
ATOM 1443 O O . THR A 1 187 ? -30.187 4.252 -4.283 1.00 59.03 187 THR A O 1
ATOM 1446 N N . GLY A 1 188 ? -30.787 5.678 -2.661 1.00 54.12 188 GLY A N 1
ATOM 1447 C CA . GLY A 1 188 ? -32.222 5.554 -2.903 1.00 54.12 188 GLY A CA 1
ATOM 1448 C C . GLY A 1 188 ? -32.584 5.894 -4.355 1.00 54.12 188 GLY A C 1
ATOM 1449 O O . GLY A 1 188 ? -32.203 6.942 -4.865 1.00 54.12 188 GLY A O 1
ATOM 1450 N N . THR A 1 189 ? -33.325 4.984 -4.997 1.00 47.47 189 THR A N 1
ATOM 1451 C CA . THR A 1 189 ? -34.001 5.118 -6.303 1.00 47.47 189 THR A CA 1
ATOM 1452 C C . THR A 1 189 ? -33.153 5.586 -7.492 1.00 47.47 189 THR A C 1
ATOM 1454 O O . THR A 1 189 ? -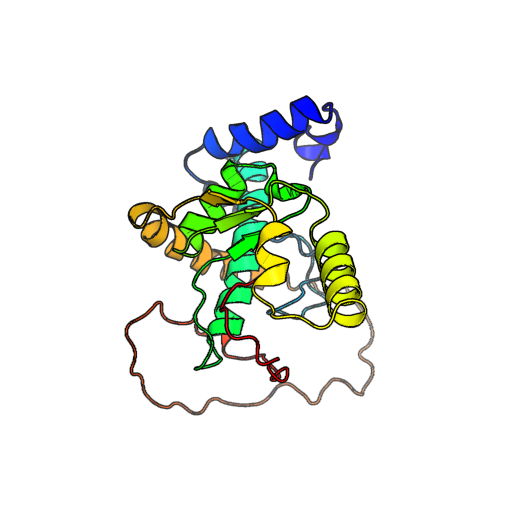33.269 6.716 -7.957 1.00 47.47 189 THR A O 1
ATOM 1457 N N . ARG A 1 190 ? -32.442 4.645 -8.123 1.00 45.31 190 ARG A N 1
ATOM 1458 C CA . ARG A 1 190 ? -32.363 4.613 -9.592 1.00 45.31 190 ARG A CA 1
ATOM 1459 C C . ARG A 1 190 ? -33.232 3.449 -10.060 1.00 45.31 190 ARG A C 1
ATOM 1461 O O . ARG A 1 190 ? -32.987 2.305 -9.687 1.00 45.31 190 ARG A O 1
ATOM 1468 N N . GLN A 1 191 ? -34.310 3.764 -10.774 1.00 44.34 191 GLN A N 1
ATOM 1469 C CA . GLN A 1 191 ? -35.242 2.784 -11.333 1.00 44.34 191 GLN A CA 1
ATOM 1470 C C . GLN A 1 191 ? -34.433 1.769 -12.164 1.00 44.34 191 GLN A C 1
ATOM 1472 O O . GLN A 1 191 ? -33.631 2.203 -12.994 1.00 44.34 191 GLN A O 1
ATOM 1477 N N . PRO A 1 192 ? -34.548 0.452 -11.918 1.00 42.69 192 PRO A N 1
ATOM 1478 C CA . PRO A 1 192 ? -33.715 -0.518 -12.611 1.00 42.69 192 PRO A CA 1
ATOM 1479 C C . PRO A 1 192 ? -34.097 -0.537 -14.089 1.00 42.69 192 PRO A C 1
ATOM 1481 O O . PRO A 1 192 ? -35.242 -0.835 -14.438 1.00 42.69 192 PRO A O 1
ATOM 1484 N N . ASP A 1 193 ? -33.132 -0.230 -14.953 1.00 45.00 193 ASP A N 1
ATOM 1485 C CA . ASP A 1 193 ? -33.257 -0.539 -16.368 1.00 45.00 193 ASP A CA 1
ATOM 1486 C C . ASP A 1 193 ? -33.401 -2.063 -16.509 1.00 45.00 193 ASP A C 1
ATOM 1488 O O . ASP A 1 193 ? -32.676 -2.844 -15.882 1.00 45.00 193 ASP A O 1
ATOM 1492 N N . ARG A 1 194 ? -34.393 -2.508 -17.282 1.00 39.50 194 ARG A N 1
ATOM 1493 C CA . ARG A 1 194 ? -34.891 -3.898 -17.313 1.00 39.50 194 ARG A CA 1
ATOM 1494 C C . ARG A 1 194 ? -33.877 -4.921 -17.853 1.00 39.50 194 ARG A C 1
ATOM 1496 O O . ARG A 1 194 ? -34.210 -6.101 -17.950 1.00 39.50 194 ARG A O 1
ATOM 1503 N N . GLN A 1 195 ? -32.653 -4.517 -18.190 1.00 44.25 195 GLN A N 1
ATOM 1504 C CA . GLN A 1 195 ? -31.653 -5.377 -18.829 1.00 44.25 195 GLN A CA 1
ATOM 1505 C C . GLN A 1 195 ? -30.648 -6.049 -17.874 1.00 44.25 195 GLN A C 1
ATOM 1507 O O . GLN A 1 195 ? -30.044 -7.050 -18.258 1.00 44.25 195 GLN A O 1
ATOM 1512 N N . THR A 1 196 ? -30.488 -5.601 -16.624 1.00 42.53 196 THR A N 1
ATOM 1513 C CA . THR A 1 196 ? -29.429 -6.120 -15.723 1.00 42.53 196 THR A CA 1
ATOM 1514 C C . THR A 1 196 ? -29.849 -7.286 -14.816 1.00 42.53 196 THR A C 1
ATOM 1516 O O . THR A 1 196 ? -29.001 -7.925 -14.197 1.00 42.53 196 THR A O 1
ATOM 1519 N N . ALA A 1 197 ? -31.133 -7.649 -14.774 1.00 35.06 197 ALA A N 1
ATOM 1520 C CA . ALA A 1 197 ? -31.686 -8.608 -13.805 1.00 35.06 197 ALA A CA 1
ATOM 1521 C C . ALA A 1 197 ? -31.458 -10.110 -14.117 1.00 35.06 197 ALA A C 1
ATOM 1523 O O . ALA A 1 197 ? -32.179 -10.957 -13.597 1.00 35.06 197 ALA A O 1
ATOM 1524 N N . ARG A 1 198 ? -30.482 -10.483 -14.960 1.00 36.34 198 ARG A N 1
ATOM 1525 C CA . ARG A 1 198 ? -30.268 -11.893 -15.372 1.00 36.34 198 ARG A CA 1
ATOM 1526 C C . ARG A 1 198 ? -28.920 -12.520 -14.994 1.00 36.34 198 ARG A C 1
ATOM 1528 O O . ARG A 1 198 ? -28.611 -13.589 -15.505 1.00 36.34 198 ARG A O 1
ATOM 1535 N N . ARG A 1 199 ? -28.102 -11.915 -14.121 1.00 37.59 199 ARG A N 1
ATOM 1536 C CA . ARG A 1 199 ? -26.731 -12.422 -13.863 1.00 37.59 199 ARG A CA 1
ATOM 1537 C C . ARG A 1 199 ? -26.418 -12.987 -12.476 1.00 37.59 199 ARG A C 1
ATOM 1539 O O . ARG A 1 199 ? -25.286 -13.405 -12.270 1.00 37.59 199 ARG A O 1
ATOM 1546 N N . HIS A 1 200 ? -27.384 -13.110 -11.568 1.00 35.69 200 HIS A N 1
ATOM 1547 C CA . HIS A 1 200 ? -27.129 -13.709 -10.251 1.00 35.69 200 HIS A CA 1
ATOM 1548 C C . HIS A 1 200 ? -27.949 -14.973 -10.012 1.00 35.69 200 HIS A C 1
ATOM 1550 O O . HIS A 1 200 ? -28.969 -14.945 -9.336 1.00 35.69 200 HIS A O 1
ATOM 1556 N N . ALA A 1 201 ? -27.469 -16.084 -10.564 1.00 32.00 201 ALA A N 1
ATOM 1557 C CA . ALA A 1 201 ? -27.702 -17.417 -10.018 1.00 32.00 201 ALA A CA 1
ATOM 1558 C C . ALA A 1 201 ? -26.705 -18.383 -10.662 1.00 32.00 201 ALA A C 1
ATOM 1560 O O . ALA A 1 201 ? -26.966 -18.855 -11.759 1.00 32.00 201 ALA A O 1
ATOM 1561 N N . PHE A 1 202 ? -25.577 -18.680 -10.011 1.00 30.39 202 PHE A N 1
ATOM 1562 C CA . PHE A 1 202 ? -24.848 -19.917 -10.303 1.00 30.39 202 PHE A CA 1
ATOM 1563 C C . PHE A 1 202 ? -24.221 -20.496 -9.034 1.00 30.39 202 PHE A C 1
ATOM 1565 O O . PHE A 1 202 ? -23.390 -19.886 -8.367 1.00 30.39 202 PHE A O 1
ATOM 1572 N N . THR A 1 203 ? -24.715 -21.683 -8.702 1.00 26.39 203 THR A N 1
ATOM 1573 C CA . THR A 1 203 ? -24.341 -22.564 -7.599 1.00 26.39 203 THR A CA 1
ATOM 1574 C C . THR A 1 203 ? -23.017 -23.285 -7.862 1.00 26.39 203 THR A C 1
ATOM 1576 O O . THR A 1 203 ? -22.707 -23.662 -8.989 1.00 26.39 203 THR A O 1
ATOM 1579 N N . TYR A 1 204 ? -22.270 -23.494 -6.779 1.00 26.80 204 TYR A N 1
ATOM 1580 C CA . TYR A 1 204 ? -20.916 -24.047 -6.698 1.00 26.80 204 TYR A CA 1
ATOM 1581 C C . TYR A 1 204 ? -20.827 -25.546 -7.059 1.00 26.80 204 TYR A C 1
ATOM 1583 O O . TYR A 1 204 ? -21.672 -26.350 -6.654 1.00 26.80 204 TYR A O 1
ATOM 1591 N N . HIS A 1 205 ? -19.731 -25.954 -7.708 1.00 26.20 205 HIS A N 1
ATOM 1592 C CA . HIS A 1 205 ? -19.265 -27.345 -7.732 1.00 26.20 205 HIS A CA 1
ATOM 1593 C C . HIS A 1 205 ? -17.822 -27.431 -7.224 1.00 26.20 205 HIS A C 1
ATOM 1595 O O . HIS A 1 205 ? -16.942 -26.682 -7.630 1.00 26.20 205 HIS A O 1
ATOM 1601 N N . ARG A 1 206 ? -17.624 -28.339 -6.266 1.00 34.72 206 ARG A N 1
ATOM 1602 C CA . ARG A 1 206 ? -16.447 -28.510 -5.406 1.00 34.72 206 ARG A CA 1
ATOM 1603 C C . ARG A 1 206 ? -15.487 -29.527 -6.035 1.00 34.72 206 ARG A C 1
ATOM 1605 O O . ARG A 1 206 ? -15.946 -30.639 -6.287 1.00 34.72 206 ARG A O 1
ATOM 1612 N N . ARG A 1 207 ? -14.182 -29.235 -6.185 1.00 29.92 207 ARG A N 1
ATOM 1613 C CA . ARG A 1 207 ? -13.119 -30.272 -6.218 1.00 29.92 207 ARG A CA 1
ATOM 1614 C C . ARG A 1 207 ? -11.762 -29.820 -5.639 1.00 29.92 207 ARG A C 1
ATOM 1616 O O . ARG A 1 207 ? -11.192 -28.835 -6.076 1.00 29.92 207 ARG A O 1
ATOM 1623 N N . ASN A 1 208 ? -11.360 -30.634 -4.657 1.00 31.69 208 ASN A N 1
ATOM 1624 C CA . ASN A 1 208 ? -10.085 -31.093 -4.071 1.00 31.69 208 ASN A CA 1
ATOM 1625 C C . ASN A 1 208 ? -8.779 -30.255 -4.014 1.00 31.69 208 ASN A C 1
ATOM 1627 O O . ASN A 1 208 ? -8.449 -29.579 -4.981 1.00 31.69 208 ASN A O 1
ATOM 1631 N N . PRO A 1 209 ? -7.983 -30.392 -2.919 1.00 42.78 209 PRO A N 1
ATOM 1632 C CA . PRO A 1 209 ? -6.783 -29.610 -2.641 1.00 42.78 209 PRO A CA 1
ATOM 1633 C C . PRO A 1 209 ? -5.477 -30.379 -2.910 1.00 42.78 209 PRO A C 1
ATOM 1635 O O . PRO A 1 209 ? -5.351 -31.552 -2.565 1.00 42.78 209 PRO A O 1
ATOM 1638 N N . ALA A 1 210 ? -4.473 -29.677 -3.424 1.00 30.09 210 ALA A N 1
ATOM 1639 C CA . ALA A 1 210 ? -3.064 -29.965 -3.177 1.00 30.09 210 ALA A CA 1
ATOM 1640 C C . ALA A 1 210 ? -2.260 -28.724 -3.573 1.00 30.09 210 ALA A C 1
ATOM 1642 O O . ALA A 1 210 ? -2.223 -28.392 -4.746 1.00 30.09 210 ALA A O 1
ATOM 1643 N N . HIS A 1 211 ? -1.721 -28.007 -2.587 1.00 34.34 211 HIS A N 1
ATOM 1644 C CA . HIS A 1 211 ? -0.410 -27.347 -2.574 1.00 34.34 211 HIS A CA 1
ATOM 1645 C C . HIS A 1 211 ? -0.345 -26.440 -1.343 1.00 34.34 211 HIS A C 1
ATOM 1647 O O . HIS A 1 211 ? -1.288 -25.729 -0.999 1.00 34.34 211 HIS A O 1
ATOM 1653 N N . ASN A 1 212 ? 0.751 -26.592 -0.615 1.00 39.00 212 ASN A N 1
ATOM 1654 C CA . ASN A 1 212 ? 0.987 -26.026 0.696 1.00 39.00 212 ASN A CA 1
ATOM 1655 C C . ASN A 1 212 ? 1.611 -24.640 0.510 1.00 39.00 212 ASN A C 1
ATOM 1657 O O . ASN A 1 212 ? 2.823 -24.535 0.540 1.00 39.00 212 ASN A O 1
ATOM 1661 N N . ASP A 1 213 ? 0.788 -23.627 0.245 1.00 38.22 213 ASP A N 1
ATOM 1662 C CA . ASP A 1 213 ? 1.154 -22.207 0.250 1.00 38.22 213 ASP A CA 1
ATOM 1663 C C . ASP A 1 213 ? -0.133 -21.382 0.410 1.00 38.22 213 ASP A C 1
ATOM 1665 O O . ASP A 1 213 ? -1.175 -21.763 -0.121 1.00 38.22 213 ASP A O 1
ATOM 1669 N N . ILE A 1 214 ? -0.068 -20.317 1.223 1.00 44.81 214 ILE A N 1
ATOM 1670 C CA . ILE A 1 214 ? -1.142 -19.391 1.657 1.00 44.81 214 ILE A CA 1
ATOM 1671 C C . ILE A 1 214 ? -2.493 -19.641 0.963 1.00 44.81 214 ILE A C 1
ATOM 1673 O O . ILE A 1 214 ? -2.688 -19.285 -0.200 1.00 44.81 214 ILE A O 1
ATOM 1677 N N . ALA A 1 215 ? -3.446 -20.231 1.691 1.00 42.44 215 ALA A N 1
ATOM 1678 C CA . ALA A 1 215 ? -4.767 -20.543 1.159 1.00 42.44 215 ALA A CA 1
ATOM 1679 C C . ALA A 1 215 ? -5.413 -19.295 0.533 1.00 42.44 215 ALA A C 1
ATOM 1681 O O . ALA A 1 215 ? -5.730 -18.341 1.241 1.00 42.44 215 ALA A O 1
ATOM 1682 N N . ILE A 1 216 ? -5.632 -19.318 -0.790 1.00 49.06 216 ILE A N 1
ATOM 1683 C CA . ILE A 1 216 ? -6.374 -18.272 -1.507 1.00 49.06 216 ILE A CA 1
ATOM 1684 C C . ILE A 1 216 ? -7.728 -18.117 -0.806 1.00 49.06 216 ILE A C 1
ATOM 1686 O O . ILE A 1 216 ? -8.509 -19.085 -0.838 1.00 49.06 216 ILE A O 1
ATOM 1690 N N . PRO A 1 217 ? -8.027 -16.958 -0.189 1.00 50.09 217 PRO A N 1
ATOM 1691 C CA . PRO A 1 217 ? -9.275 -16.754 0.514 1.00 50.09 217 PRO A CA 1
ATOM 1692 C C . PRO A 1 217 ? -10.455 -17.007 -0.420 1.00 50.09 217 PRO A C 1
ATOM 1694 O O . PRO A 1 217 ? -10.476 -16.565 -1.570 1.00 50.09 217 PRO A O 1
ATOM 1697 N N . GLU A 1 218 ? -11.442 -17.750 0.076 1.00 50.56 218 GLU A N 1
ATOM 1698 C CA . GLU A 1 218 ? -12.561 -18.277 -0.717 1.00 50.56 218 GLU A CA 1
ATOM 1699 C C . GLU A 1 218 ? -13.346 -17.180 -1.463 1.00 50.56 218 GLU A C 1
ATOM 1701 O O . GLU A 1 218 ? -13.932 -17.432 -2.512 1.00 50.56 218 GLU A O 1
ATOM 1706 N N . TYR A 1 219 ? -13.289 -15.939 -0.975 1.00 57.09 219 TYR A N 1
ATOM 1707 C CA . TYR A 1 219 ? -14.001 -14.788 -1.529 1.00 57.09 219 TYR A CA 1
ATOM 1708 C C . TYR A 1 219 ? -13.411 -14.197 -2.801 1.00 57.09 219 TYR A C 1
ATOM 1710 O O . TYR A 1 219 ? -14.147 -13.610 -3.587 1.00 57.09 219 TYR A O 1
ATOM 1718 N N . ILE A 1 220 ? -12.112 -14.381 -3.037 1.00 52.72 220 ILE A N 1
ATOM 1719 C CA . ILE A 1 220 ? -11.456 -13.882 -4.252 1.00 52.72 220 ILE A CA 1
ATOM 1720 C C . ILE A 1 220 ? -11.700 -14.854 -5.420 1.00 52.72 220 ILE A C 1
ATOM 1722 O O . ILE A 1 220 ? -11.582 -14.480 -6.583 1.00 52.72 220 ILE A O 1
ATOM 1726 N N . ARG A 1 221 ? -12.101 -16.107 -5.153 1.00 50.44 221 ARG A N 1
ATOM 1727 C CA . ARG A 1 221 ? -12.250 -17.171 -6.170 1.00 50.44 221 ARG A CA 1
ATOM 1728 C C . ARG A 1 221 ? -13.449 -17.002 -7.117 1.00 50.44 221 ARG A C 1
ATOM 1730 O O . ARG A 1 221 ? -13.582 -17.782 -8.052 1.00 50.44 221 ARG A O 1
ATOM 1737 N N . GLY A 1 222 ? -14.341 -16.035 -6.877 1.00 39.94 222 GLY A N 1
ATOM 1738 C CA . GLY A 1 222 ? -15.668 -15.994 -7.509 1.00 39.94 222 GLY A CA 1
ATOM 1739 C C . GLY A 1 222 ? -15.844 -15.127 -8.763 1.00 39.94 222 GLY A C 1
ATOM 1740 O O . GLY A 1 222 ? -16.776 -15.387 -9.517 1.00 39.94 222 GLY A O 1
ATOM 1741 N N . ASN A 1 223 ? -15.000 -14.116 -9.012 1.00 39.22 223 ASN A N 1
ATOM 1742 C CA . ASN A 1 223 ? -15.368 -13.020 -9.933 1.00 39.22 223 ASN A CA 1
ATOM 1743 C C . ASN A 1 223 ? -14.381 -12.715 -11.073 1.00 39.22 223 ASN A C 1
ATOM 1745 O O . ASN A 1 223 ? -14.589 -11.752 -11.814 1.00 39.22 223 ASN A O 1
ATOM 1749 N N . PHE A 1 224 ? -13.329 -13.510 -11.275 1.00 40.94 224 PHE A N 1
ATOM 1750 C CA . PHE A 1 224 ? -12.339 -13.193 -12.305 1.00 40.94 224 PHE A CA 1
ATOM 1751 C C . PHE A 1 224 ? -12.747 -13.711 -13.691 1.00 40.94 224 PHE A C 1
ATOM 1753 O O . PHE A 1 224 ? -12.897 -14.911 -13.918 1.00 40.94 224 PHE A O 1
ATOM 1760 N N . ARG A 1 225 ? -12.888 -12.796 -14.658 1.00 35.66 225 ARG A N 1
ATOM 1761 C CA . ARG A 1 225 ? -12.789 -13.151 -16.080 1.00 35.66 225 ARG A CA 1
ATOM 1762 C C . ARG A 1 225 ? -11.301 -13.226 -16.428 1.00 35.66 225 ARG A C 1
ATOM 1764 O O . ARG A 1 225 ? -10.593 -12.267 -16.128 1.00 35.66 225 ARG A O 1
ATOM 1771 N N . PRO A 1 226 ? -10.815 -14.308 -17.057 1.00 30.27 226 PRO A N 1
ATOM 1772 C CA . PRO A 1 226 ? -9.401 -14.431 -17.380 1.00 30.27 226 PRO A CA 1
ATOM 1773 C C . PRO A 1 226 ? -8.988 -13.314 -18.344 1.00 30.27 226 PRO A C 1
ATOM 1775 O O . PRO A 1 226 ? -9.511 -13.213 -19.456 1.00 30.27 226 PRO A O 1
ATOM 1778 N N . VAL A 1 227 ? -8.042 -12.477 -17.922 1.00 36.00 227 VAL A N 1
ATOM 1779 C CA . VAL A 1 227 ? -7.280 -11.620 -18.834 1.00 36.00 227 VAL A CA 1
ATOM 1780 C C . VAL A 1 227 ? -6.175 -12.503 -19.409 1.00 36.00 227 VAL A C 1
ATOM 1782 O O . VAL A 1 227 ? -5.476 -13.176 -18.655 1.00 36.00 227 VAL A O 1
ATOM 1785 N N . LYS A 1 228 ? -6.043 -12.569 -20.740 1.00 26.44 228 LYS A N 1
ATOM 1786 C CA . LYS A 1 228 ? -4.969 -13.347 -21.378 1.00 26.44 228 LYS A CA 1
ATOM 1787 C C . LYS A 1 228 ? -3.619 -12.864 -20.838 1.00 26.44 228 LYS A C 1
ATOM 1789 O O . LYS A 1 228 ? -3.285 -11.693 -21.003 1.00 26.44 228 LYS A O 1
ATOM 1794 N N . ALA A 1 229 ? -2.877 -13.764 -20.197 1.00 33.44 229 ALA A N 1
ATOM 1795 C CA . ALA A 1 229 ? -1.561 -13.477 -19.649 1.00 33.44 229 ALA A CA 1
ATOM 1796 C C . ALA A 1 229 ? -0.583 -13.071 -20.765 1.00 33.44 229 ALA A C 1
ATOM 1798 O O . ALA A 1 229 ? -0.544 -13.685 -21.833 1.00 33.44 229 ALA A O 1
ATOM 1799 N N . CYS A 1 230 ? 0.200 -12.025 -20.504 1.00 27.53 230 CYS A N 1
ATOM 1800 C CA . CYS A 1 230 ? 1.346 -11.644 -21.322 1.00 27.53 230 CYS A CA 1
ATOM 1801 C C . CYS A 1 230 ? 2.556 -12.485 -20.869 1.00 27.53 230 CYS A C 1
ATOM 1803 O O . CYS A 1 230 ? 2.838 -12.512 -19.669 1.00 27.53 230 CYS A O 1
ATOM 1805 N N . PRO A 1 231 ? 3.268 -13.185 -21.769 1.00 29.31 231 PRO A N 1
ATOM 1806 C CA . PRO A 1 231 ? 4.356 -14.075 -21.389 1.00 29.31 231 PRO A CA 1
ATOM 1807 C C . PRO A 1 231 ? 5.630 -13.260 -21.139 1.00 29.31 231 PRO A C 1
ATOM 1809 O O . PRO A 1 231 ? 6.457 -13.088 -22.032 1.00 29.31 231 PRO A O 1
ATOM 1812 N N . LEU A 1 232 ? 5.808 -12.747 -19.922 1.00 34.22 232 LEU A N 1
ATOM 1813 C CA . LEU A 1 232 ? 7.084 -12.187 -19.477 1.00 34.22 232 LEU A CA 1
ATOM 1814 C C . LEU A 1 232 ? 7.690 -13.115 -18.420 1.00 34.22 232 LEU A C 1
ATOM 1816 O O . LEU A 1 232 ? 7.166 -13.270 -17.321 1.00 34.22 232 LEU A O 1
ATOM 1820 N N . ARG A 1 233 ? 8.805 -13.766 -18.781 1.00 36.31 233 ARG A N 1
ATOM 1821 C CA . ARG A 1 233 ? 9.645 -14.537 -17.856 1.00 36.31 233 ARG A CA 1
ATOM 1822 C C . ARG A 1 233 ? 10.361 -13.558 -16.926 1.00 36.31 233 ARG A C 1
ATOM 1824 O O . ARG A 1 233 ? 11.350 -12.944 -17.311 1.00 36.31 233 ARG A O 1
ATOM 1831 N N . GLY A 1 234 ? 9.816 -13.422 -15.725 1.00 38.50 234 GLY A N 1
ATOM 1832 C CA . GLY A 1 234 ? 10.279 -12.546 -14.653 1.00 38.50 234 GLY A CA 1
ATOM 1833 C C . GLY A 1 234 ? 9.068 -12.123 -13.833 1.00 38.50 234 GLY A C 1
ATOM 1834 O O . GLY A 1 234 ? 8.353 -11.208 -14.227 1.00 38.50 234 GLY A O 1
ATOM 1835 N N . SER A 1 235 ? 8.788 -12.833 -12.741 1.00 45.47 235 SER A N 1
ATOM 1836 C CA . SER A 1 235 ? 7.516 -12.734 -12.018 1.00 45.47 235 SER A CA 1
ATOM 1837 C C . SER A 1 235 ? 7.481 -11.568 -11.026 1.00 45.47 235 SER A C 1
ATOM 1839 O O . SER A 1 235 ? 7.293 -11.737 -9.819 1.00 45.47 235 SER A O 1
ATOM 1841 N N . PHE A 1 236 ? 7.683 -10.368 -11.558 1.00 45.72 236 PHE A N 1
ATOM 1842 C CA . PHE A 1 236 ? 7.583 -9.121 -10.820 1.00 45.72 236 PHE A CA 1
ATOM 1843 C C . PHE A 1 236 ? 6.229 -8.483 -11.099 1.00 45.72 236 PHE A C 1
ATOM 1845 O O . PHE A 1 236 ? 5.827 -8.331 -12.253 1.00 45.72 236 PHE A O 1
ATOM 1852 N N . VAL A 1 237 ? 5.526 -8.098 -10.039 1.00 56.31 237 VAL A N 1
ATOM 1853 C CA . VAL A 1 237 ? 4.330 -7.260 -10.165 1.00 56.31 237 VAL A CA 1
ATOM 1854 C C . VAL A 1 237 ? 4.741 -5.822 -9.920 1.00 56.31 237 VAL A C 1
ATOM 1856 O O . VAL A 1 237 ? 5.517 -5.556 -9.005 1.00 56.31 237 VAL A O 1
ATOM 1859 N N . ARG A 1 238 ? 4.240 -4.917 -10.761 1.00 54.62 238 ARG A N 1
ATOM 1860 C CA . ARG A 1 238 ? 4.393 -3.473 -10.605 1.00 54.62 238 ARG A CA 1
ATOM 1861 C C . ARG A 1 238 ? 3.033 -2.868 -10.293 1.00 54.62 238 ARG A C 1
ATOM 1863 O O . ARG A 1 238 ? 2.059 -3.227 -10.958 1.00 54.62 238 ARG A O 1
ATOM 1870 N N . ILE A 1 239 ? 2.981 -2.005 -9.284 1.00 57.00 239 ILE A N 1
ATOM 1871 C CA . ILE A 1 239 ? 1.777 -1.286 -8.847 1.00 57.00 239 ILE A CA 1
ATOM 1872 C C . ILE A 1 239 ? 2.132 0.180 -8.676 1.00 57.00 239 ILE A C 1
ATOM 1874 O O . ILE A 1 239 ? 3.228 0.431 -8.127 1.00 57.00 239 ILE A O 1
#

Secondary structure (DSSP, 8-state):
-TGGGTGGGS-HHHHHHHHHHTTTTSS--TT-EEE--BTBB-TTT-BTT---EEE---TT--HHHHHHHHHHHHHHHHHHHHHHHTTSTT----EEEE-SGGGG-HHHHHHHHHHHTS-EEEESSS-HHHHHHHHHHHHHHS---SGGGGGGPPPEEEEPP-HHHHHHHHHHHHHHHHHHH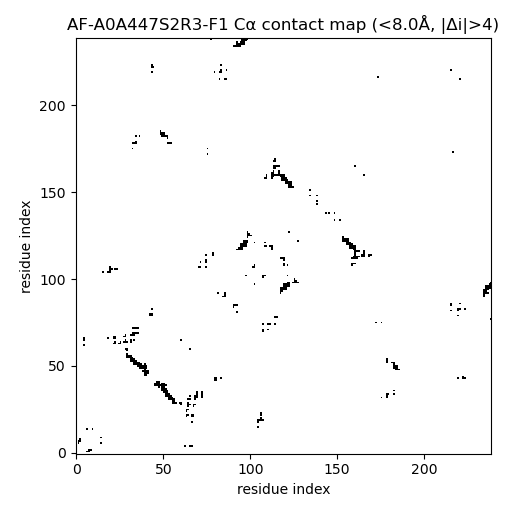TT----S--PPPTTSTT--------------S----TTGGGSPPPPPPP--SS-EEE-